Protein AF-A0A9L0IQU6-F1 (afdb_monomer_lite)

Secondary structure (DSSP, 8-state):
---TTHHHHHHHHHHHHHHT-TTS---HHHHHHHHHTT-HHHHHHHHHHHHHHHHHHHHHHHHTTS---EEE--TTGGGSS-GGG--SEEE-HHHHHHH-SSTTS--HHHHHHHH-S-EEEEEE-HHHHHHHHHT---SHHHHHHHH--TTS-EEEEE---HHHHSSHHHHHHHHHHHHTT-EE---EEEE-TTS-EEEEEPPPHHHHHHHHHHHHHHHHGGG--

Structure (mmCIF, N/CA/C/O backbone):
data_AF-A0A9L0IQU6-F1
#
_entry.id   AF-A0A9L0IQU6-F1
#
loop_
_atom_site.group_PDB
_atom_site.id
_atom_site.type_symbol
_atom_site.label_atom_id
_atom_site.label_alt_id
_atom_site.label_comp_id
_atom_site.label_asym_id
_atom_site.label_entity_id
_atom_site.label_seq_id
_atom_site.pdbx_PDB_ins_code
_atom_site.Cartn_x
_atom_site.Cartn_y
_atom_site.Cartn_z
_atom_site.occupancy
_atom_site.B_iso_or_equiv
_atom_site.auth_seq_id
_atom_site.auth_comp_id
_atom_site.auth_asym_id
_atom_site.auth_atom_id
_atom_site.pdbx_PDB_model_num
ATOM 1 N N . MET A 1 1 ? -28.757 20.674 9.410 1.00 44.94 1 MET A N 1
ATOM 2 C CA . MET A 1 1 ? -27.646 21.536 9.871 1.00 44.94 1 MET A CA 1
ATOM 3 C C . MET A 1 1 ? -27.984 22.142 11.232 1.00 44.94 1 MET A C 1
ATOM 5 O O . MET A 1 1 ? -28.482 23.255 11.267 1.00 44.94 1 MET A O 1
ATOM 9 N N . ALA A 1 2 ? -27.762 21.415 12.333 1.00 35.50 2 ALA A N 1
ATOM 10 C CA . ALA A 1 2 ? -27.797 21.974 13.697 1.00 35.50 2 ALA A CA 1
ATOM 11 C C . ALA A 1 2 ? -27.242 20.971 14.734 1.00 35.50 2 ALA A C 1
ATOM 13 O O . ALA A 1 2 ? -27.911 20.680 15.717 1.00 35.50 2 ALA A O 1
ATOM 14 N N . PHE A 1 3 ? -26.067 20.365 14.507 1.00 30.72 3 PHE A N 1
ATOM 15 C CA . PHE A 1 3 ? -25.509 19.426 15.505 1.00 30.72 3 PHE A CA 1
ATOM 16 C C . PHE A 1 3 ? -23.982 19.441 15.653 1.00 30.72 3 PHE A C 1
ATOM 18 O O . PHE A 1 3 ? -23.417 18.596 16.335 1.00 30.72 3 PHE A O 1
ATOM 25 N N . PHE A 1 4 ? -23.287 20.398 15.033 1.00 38.66 4 PHE A N 1
ATOM 26 C CA . PHE A 1 4 ? -21.822 20.439 15.108 1.00 38.66 4 PHE A CA 1
ATOM 27 C C . PHE A 1 4 ? -21.299 21.238 16.317 1.00 38.66 4 PHE A C 1
ATOM 29 O O . PHE A 1 4 ? -20.162 21.056 16.730 1.00 38.66 4 PHE A O 1
ATOM 36 N N . PHE A 1 5 ? -22.136 22.073 16.946 1.00 34.31 5 PHE A N 1
ATOM 37 C CA . PHE A 1 5 ? -21.736 22.866 18.119 1.00 34.31 5 PHE A CA 1
ATOM 38 C C . PHE A 1 5 ? -21.952 22.134 19.459 1.00 34.31 5 PHE A C 1
ATOM 40 O O . PHE A 1 5 ? -21.275 22.420 20.441 1.00 34.31 5 PHE A O 1
ATOM 47 N N . THR A 1 6 ? -22.837 21.133 19.507 1.00 37.25 6 THR A N 1
ATOM 48 C CA . THR A 1 6 ? -23.103 20.324 20.710 1.00 37.25 6 THR A CA 1
ATOM 49 C C . THR A 1 6 ? -22.005 19.291 20.995 1.00 37.25 6 THR A C 1
ATOM 51 O O . THR A 1 6 ? -21.783 18.952 22.149 1.00 37.25 6 THR A O 1
ATOM 54 N N . PHE A 1 7 ? -21.263 18.829 19.985 1.00 45.75 7 PHE A N 1
ATOM 55 C CA . PHE A 1 7 ? -20.360 17.672 20.089 1.00 45.75 7 PHE A CA 1
ATOM 56 C C . PHE A 1 7 ? -19.088 17.922 20.928 1.00 45.75 7 PHE A C 1
ATOM 58 O O . PHE A 1 7 ? -18.686 17.068 21.716 1.00 45.75 7 PHE A O 1
ATOM 65 N N . MET A 1 8 ? -18.486 19.113 20.830 1.00 45.56 8 MET A N 1
ATOM 66 C CA . MET A 1 8 ? -17.303 19.472 21.633 1.00 45.56 8 MET A CA 1
ATOM 67 C C . MET A 1 8 ? -17.669 19.853 23.071 1.00 45.56 8 MET A C 1
ATOM 69 O O . MET A 1 8 ? -16.971 19.469 24.009 1.00 45.56 8 MET A O 1
ATOM 73 N N . ALA A 1 9 ? -18.804 20.536 23.264 1.00 48.56 9 ALA A N 1
ATOM 74 C CA . ALA A 1 9 ? -19.329 20.824 24.595 1.00 48.56 9 ALA A CA 1
ATOM 75 C C . ALA A 1 9 ? -19.691 19.529 25.340 1.00 48.56 9 ALA A C 1
ATOM 77 O O . ALA A 1 9 ? -19.365 19.400 26.514 1.00 48.56 9 ALA A O 1
ATOM 78 N N . GLN A 1 10 ? -20.276 18.534 24.661 1.00 50.44 10 GLN A N 1
ATOM 79 C CA . GLN A 1 10 ? -20.659 17.264 25.284 1.00 50.44 10 GLN A CA 1
ATOM 80 C C . GLN A 1 10 ? -19.455 16.417 25.719 1.00 50.44 10 GLN A C 1
ATOM 82 O O . GLN A 1 10 ? -19.527 15.788 26.770 1.00 50.44 10 GLN A O 1
ATOM 87 N N . LEU A 1 11 ? -18.346 16.407 24.965 1.00 52.94 11 LEU A N 1
ATOM 88 C CA . LEU A 1 11 ? -17.115 15.700 25.353 1.00 52.94 11 LEU A CA 1
ATOM 89 C C . LEU A 1 11 ? -16.478 16.343 26.591 1.00 52.94 11 LEU A C 1
ATOM 91 O O . LEU A 1 11 ? -16.155 15.650 27.552 1.00 52.94 11 LEU A O 1
ATOM 95 N N . VAL A 1 12 ? -16.362 17.674 26.595 1.00 55.91 12 VAL A N 1
ATOM 96 C CA . VAL A 1 12 ? -15.825 18.436 27.730 1.00 55.91 12 VAL A CA 1
ATOM 97 C C . VAL A 1 12 ? -1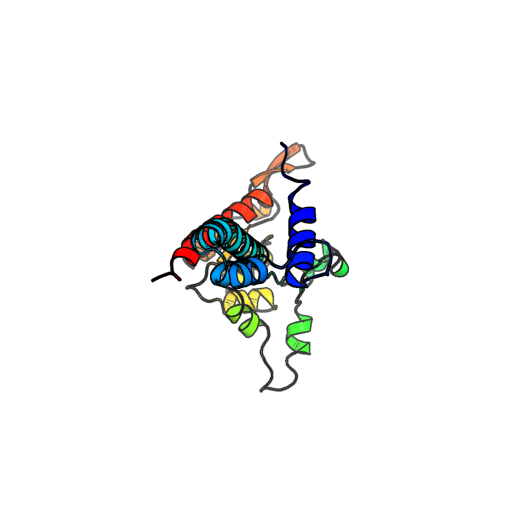6.723 18.275 28.959 1.00 55.91 12 VAL A C 1
ATOM 99 O O . VAL A 1 12 ? -16.220 18.004 30.044 1.00 55.91 12 VAL A O 1
ATOM 102 N N . ILE A 1 13 ? -18.049 18.338 28.794 1.00 53.78 13 ILE A N 1
ATOM 103 C CA . ILE A 1 13 ? -19.016 18.084 29.871 1.00 53.78 13 ILE A CA 1
ATOM 104 C C . ILE A 1 13 ? -18.930 16.631 30.357 1.00 53.78 13 ILE A C 1
ATOM 106 O O . ILE A 1 13 ? -18.975 16.414 31.561 1.00 53.78 13 ILE A O 1
ATOM 110 N N . SER A 1 14 ? -18.735 15.644 29.476 1.00 54.41 14 SER A N 1
ATOM 111 C CA . SER A 1 14 ? -18.580 14.230 29.864 1.00 54.41 14 SER A CA 1
ATOM 112 C C . SER A 1 14 ? -17.286 13.987 30.646 1.00 54.41 14 SER A C 1
ATOM 114 O O . SER A 1 14 ? -17.296 13.249 31.627 1.00 54.41 14 SER A O 1
ATOM 116 N N . ILE A 1 15 ? -16.187 14.652 30.274 1.00 58.28 15 ILE A N 1
ATOM 117 C CA . ILE A 1 15 ? -14.921 14.627 31.023 1.00 58.28 15 ILE A CA 1
ATOM 118 C C . ILE A 1 15 ? -15.097 15.313 32.388 1.00 58.28 15 ILE A C 1
ATOM 120 O O . ILE A 1 15 ? -14.706 14.756 33.410 1.00 58.28 15 ILE A O 1
ATOM 124 N N . ILE A 1 16 ? -15.746 16.482 32.434 1.00 54.72 16 ILE A N 1
ATOM 125 C CA . ILE A 1 16 ? -16.043 17.213 33.679 1.00 54.72 16 ILE A CA 1
ATOM 126 C C . ILE A 1 16 ? -16.961 16.394 34.607 1.00 54.72 16 ILE A C 1
ATOM 128 O O . ILE A 1 16 ? -16.728 16.339 35.816 1.00 54.72 16 ILE A O 1
ATOM 132 N N . GLN A 1 17 ? -17.972 15.716 34.058 1.00 51.50 17 GLN A N 1
ATOM 133 C CA . GLN A 1 17 ? -18.879 14.832 34.799 1.00 51.50 17 GLN A CA 1
ATOM 134 C C . GLN A 1 17 ? -18.190 13.546 35.276 1.00 51.50 17 GLN A C 1
ATOM 136 O O . GLN A 1 17 ? -18.523 13.059 36.356 1.00 51.50 17 GLN A O 1
ATOM 141 N N . ALA A 1 18 ? -17.221 13.016 34.521 1.00 52.00 18 ALA A N 1
ATOM 142 C CA . ALA A 1 18 ? -16.418 11.860 34.922 1.00 52.00 18 ALA A CA 1
ATOM 143 C C . ALA A 1 18 ? -15.442 12.190 36.065 1.00 52.00 18 ALA A C 1
ATOM 145 O O . ALA A 1 18 ? -15.239 11.363 36.950 1.00 52.00 18 ALA A O 1
ATOM 146 N N . VAL A 1 19 ? -14.877 13.403 36.077 1.00 53.06 19 VAL A N 1
ATOM 147 C CA . VAL A 1 19 ? -13.968 13.882 37.136 1.00 53.06 19 VAL A CA 1
ATOM 148 C C . VAL A 1 19 ? -14.729 14.303 38.406 1.00 53.06 19 VAL A C 1
ATOM 150 O O . VAL A 1 19 ? -14.150 14.313 39.488 1.00 53.06 19 VAL A O 1
ATOM 153 N N . GLY A 1 20 ? -16.035 14.582 38.309 1.00 46.94 20 GLY A N 1
ATOM 154 C CA . GLY A 1 20 ? -16.903 14.830 39.462 1.00 46.94 20 GLY A CA 1
ATOM 155 C C . GLY A 1 20 ? -16.571 16.130 40.198 1.00 46.94 20 GLY A C 1
ATOM 156 O O . GLY A 1 20 ? -16.155 16.108 41.353 1.00 46.94 20 GLY A O 1
ATOM 157 N N . ILE A 1 21 ? -16.769 17.279 39.546 1.00 47.62 21 ILE A N 1
ATOM 158 C CA . ILE A 1 21 ? -16.581 18.591 40.187 1.00 47.62 21 ILE A CA 1
ATOM 159 C C . ILE A 1 21 ? -17.832 18.952 41.023 1.00 47.62 21 ILE A C 1
ATOM 161 O O . ILE A 1 21 ? -18.940 18.975 40.475 1.00 47.62 21 ILE A O 1
ATOM 165 N N . PRO A 1 22 ? -17.707 19.274 42.328 1.00 40.34 22 PRO A N 1
ATOM 166 C CA . PRO A 1 22 ? -18.846 19.677 43.156 1.00 40.34 22 PRO A CA 1
ATOM 167 C C . PRO A 1 22 ? -19.521 20.950 42.615 1.00 40.34 22 PRO A C 1
ATOM 169 O O . PRO A 1 22 ? -18.860 21.964 42.410 1.00 40.34 22 PRO A O 1
ATOM 172 N N . GLY A 1 23 ? -20.843 20.907 42.399 1.00 47.16 23 GLY A N 1
ATOM 173 C CA . GLY A 1 23 ? -21.661 22.055 41.964 1.00 47.16 23 GLY A CA 1
ATOM 174 C C . GLY A 1 23 ? -22.202 21.998 40.528 1.00 47.16 23 GLY A C 1
ATOM 175 O O . GLY A 1 23 ? -23.108 22.761 40.209 1.00 47.16 23 GLY A O 1
ATOM 176 N N . TRP A 1 24 ? -21.729 21.071 39.686 1.00 46.25 24 TRP A N 1
ATOM 177 C CA . TRP A 1 24 ? -22.199 20.887 38.294 1.00 46.25 24 TRP A CA 1
ATOM 178 C C . TRP A 1 24 ? -22.995 19.591 38.061 1.00 46.25 24 TRP A C 1
ATOM 180 O O . TRP A 1 24 ? -23.230 19.174 36.928 1.00 46.25 24 TRP A O 1
ATOM 190 N N . GLY A 1 25 ? -23.461 18.973 39.147 1.00 46.00 25 GLY A N 1
ATOM 191 C CA . GLY A 1 25 ? -24.153 17.689 39.122 1.00 46.00 25 GLY A CA 1
ATOM 192 C C . GLY A 1 25 ? -23.206 16.527 39.413 1.00 46.00 25 GLY A C 1
ATOM 193 O O . GLY A 1 25 ? -22.043 16.509 39.024 1.00 46.00 25 GLY A O 1
ATOM 194 N N . VAL A 1 26 ? -23.720 15.564 40.167 1.00 51.53 26 VAL A N 1
ATOM 195 C CA . VAL A 1 26 ? -23.024 14.330 40.535 1.00 51.53 26 VAL A CA 1
ATOM 196 C C . VAL A 1 26 ? -22.940 13.425 39.295 1.00 51.53 26 VAL A C 1
ATOM 198 O O . VAL A 1 26 ? -23.897 13.382 38.522 1.00 51.53 26 VAL A O 1
ATOM 201 N N . CYS A 1 27 ? -21.825 12.705 39.095 1.00 59.41 27 CYS A N 1
ATOM 202 C CA . CYS A 1 27 ? -21.681 11.716 38.013 1.00 59.41 27 CYS A CA 1
ATOM 203 C C . CYS A 1 27 ? -22.941 10.834 37.939 1.00 59.41 27 CYS A C 1
ATOM 205 O O . CYS A 1 27 ? -23.393 10.339 38.973 1.00 59.41 27 CYS A O 1
ATOM 207 N N . GLY A 1 28 ? -23.520 10.648 36.744 1.00 61.06 28 GLY A N 1
ATOM 208 C CA . GLY A 1 28 ? -24.817 9.973 36.564 1.00 61.06 28 GLY A CA 1
ATOM 209 C C . GLY A 1 28 ? -24.892 8.598 37.237 1.00 61.06 28 GLY A C 1
ATOM 210 O O . GLY A 1 28 ? -25.926 8.227 37.791 1.00 61.06 28 GLY A O 1
ATOM 211 N N . TRP A 1 29 ? -23.761 7.893 37.312 1.00 62.66 29 TRP A N 1
ATOM 212 C CA . TRP A 1 29 ? -23.617 6.643 38.058 1.00 62.66 29 TRP A CA 1
ATOM 213 C C . TRP A 1 29 ? -23.708 6.825 39.579 1.00 62.66 29 TRP A C 1
ATOM 215 O O . TRP A 1 29 ? -24.437 6.091 40.238 1.00 62.66 29 TRP A O 1
ATOM 225 N N . ILE A 1 30 ? -23.038 7.832 40.143 1.00 62.72 30 ILE A N 1
ATOM 226 C CA . ILE A 1 30 ? -23.084 8.138 41.583 1.00 62.72 30 ILE A CA 1
ATOM 227 C C . ILE A 1 30 ? -24.488 8.626 41.984 1.00 62.72 30 ILE A C 1
ATOM 229 O O . ILE A 1 30 ? -25.005 8.223 43.026 1.00 62.72 30 ILE A O 1
ATOM 233 N N . ALA A 1 31 ? -25.143 9.434 41.144 1.00 61.00 31 ALA A N 1
ATOM 234 C CA . ALA A 1 31 ? -26.522 9.872 41.367 1.00 61.00 31 ALA A CA 1
ATOM 235 C C . ALA A 1 31 ? -27.497 8.684 41.353 1.00 61.00 31 ALA A C 1
ATOM 237 O O . ALA A 1 31 ? -28.316 8.541 42.258 1.00 61.00 31 ALA A O 1
ATOM 238 N N . THR A 1 32 ? -27.350 7.787 40.378 1.00 62.03 32 THR A N 1
ATOM 239 C CA . THR A 1 32 ? -28.155 6.567 40.266 1.00 62.03 32 THR A CA 1
ATOM 240 C C . THR A 1 32 ? -27.984 5.658 41.490 1.00 62.03 32 THR A C 1
ATOM 242 O O . THR A 1 32 ? -28.975 5.227 42.077 1.00 62.03 32 THR A O 1
ATOM 245 N N . ILE A 1 33 ? -26.743 5.410 41.925 1.00 66.00 33 ILE A N 1
ATOM 246 C CA . ILE A 1 33 ? -26.429 4.579 43.103 1.00 66.00 33 ILE A CA 1
ATOM 247 C C . ILE A 1 33 ? -27.006 5.193 44.385 1.00 66.00 33 ILE A C 1
ATOM 249 O O . ILE A 1 33 ? -27.574 4.480 45.209 1.00 66.00 33 ILE A O 1
ATOM 253 N N . SER A 1 34 ? -26.921 6.517 44.533 1.00 63.72 34 SER A N 1
ATOM 254 C CA . SER A 1 34 ? -27.498 7.235 45.676 1.00 63.72 34 SER A CA 1
ATOM 255 C C . SER A 1 34 ? -29.034 7.138 45.714 1.00 63.72 34 SER A C 1
ATOM 257 O O . SER A 1 34 ? -29.635 6.972 46.778 1.00 63.72 34 SER A O 1
ATOM 259 N N . PHE A 1 35 ? -29.689 7.153 44.547 1.00 63.56 35 PHE A N 1
ATOM 260 C CA . PHE A 1 35 ? -31.147 7.048 44.444 1.00 63.56 35 PHE A CA 1
ATOM 261 C C . PHE A 1 35 ? -31.695 5.638 44.672 1.00 63.56 35 PHE A C 1
ATOM 263 O O . PHE A 1 35 ? -32.834 5.508 45.119 1.00 63.56 35 PHE A O 1
ATOM 270 N N . PHE A 1 36 ? -30.909 4.578 44.461 1.00 67.69 36 PHE A N 1
ATOM 271 C CA . PHE A 1 36 ? -31.343 3.215 44.797 1.00 67.69 36 PHE A CA 1
ATOM 272 C C . PHE A 1 36 ? -31.692 3.051 46.285 1.00 67.69 36 PHE A C 1
ATOM 274 O O . PHE A 1 36 ? -32.585 2.274 46.615 1.00 67.69 36 PHE A O 1
ATOM 281 N N . GLY A 1 37 ? -31.043 3.816 47.171 1.00 65.88 37 GLY A N 1
ATOM 282 C CA . GLY A 1 37 ? -31.335 3.814 48.607 1.00 65.88 37 GLY A CA 1
ATOM 283 C C . GLY A 1 37 ? -32.605 4.573 49.011 1.00 65.88 37 GLY A C 1
ATOM 284 O O . GLY A 1 37 ? -33.049 4.433 50.146 1.00 65.88 37 GLY A O 1
ATOM 285 N N . THR A 1 38 ? -33.195 5.374 48.116 1.00 71.69 38 THR A N 1
ATOM 286 C CA . THR A 1 38 ? -34.327 6.270 48.430 1.00 71.69 38 THR A CA 1
ATOM 287 C C . THR A 1 38 ? -35.558 6.035 47.554 1.00 71.69 38 THR A C 1
ATOM 289 O O . THR A 1 38 ? -36.674 6.034 48.070 1.00 71.69 38 THR A O 1
ATOM 292 N N . ASN A 1 39 ? -35.397 5.815 46.246 1.00 74.19 39 ASN A N 1
ATOM 293 C CA . ASN A 1 39 ? -36.490 5.491 45.331 1.00 74.19 39 ASN A CA 1
ATOM 294 C C . ASN A 1 39 ? -35.992 4.683 44.121 1.00 74.19 39 ASN A C 1
ATOM 296 O O . ASN A 1 39 ? -35.356 5.211 43.205 1.00 74.19 39 ASN A O 1
ATOM 300 N N . ILE A 1 40 ? -36.366 3.403 44.093 1.00 75.56 40 ILE A N 1
ATOM 301 C CA . ILE A 1 40 ? -35.970 2.452 43.048 1.00 75.56 40 ILE A CA 1
ATOM 302 C C . ILE A 1 40 ? -36.503 2.871 41.670 1.00 75.56 40 ILE A C 1
ATOM 304 O O . ILE A 1 40 ? -35.786 2.762 40.679 1.00 75.56 40 ILE A O 1
ATOM 308 N N . GLY A 1 41 ? -37.733 3.389 41.588 1.00 69.69 41 GLY A N 1
ATOM 309 C CA . GLY A 1 41 ? -38.336 3.803 40.317 1.00 69.69 41 GLY A CA 1
ATOM 310 C C . GLY A 1 41 ? -37.563 4.948 39.663 1.00 69.69 41 GLY A C 1
ATOM 311 O O . GLY A 1 41 ? -37.238 4.885 38.478 1.00 69.69 41 GLY A O 1
ATOM 312 N N . SER A 1 42 ? -37.187 5.955 40.452 1.00 66.25 42 SER A N 1
ATOM 313 C CA . SER A 1 42 ? -36.368 7.074 39.976 1.00 66.25 42 SER A CA 1
ATOM 314 C C . SER A 1 42 ? -34.966 6.623 39.558 1.00 66.25 42 SER A C 1
ATOM 316 O O . SER A 1 42 ? -34.468 7.072 38.527 1.00 66.25 42 SER A O 1
ATOM 318 N N . ALA A 1 43 ? -34.353 5.693 40.301 1.00 61.25 43 ALA A N 1
ATOM 319 C CA . ALA A 1 43 ? -33.045 5.132 39.957 1.00 61.25 43 ALA A CA 1
ATOM 320 C C . ALA A 1 43 ? -33.069 4.381 38.611 1.00 61.25 43 ALA A C 1
ATOM 322 O O . ALA A 1 43 ? -32.173 4.556 37.787 1.00 61.25 43 ALA A O 1
ATOM 323 N N . VAL A 1 44 ? -34.125 3.606 38.342 1.00 70.44 44 VAL A N 1
ATOM 324 C CA . VAL A 1 44 ? -34.300 2.890 37.066 1.00 70.44 44 VAL A CA 1
ATOM 325 C C . VAL A 1 44 ? -34.485 3.857 35.895 1.00 70.44 44 VAL A C 1
ATOM 327 O O . VAL A 1 44 ? -33.884 3.666 34.840 1.00 70.44 44 VAL A O 1
ATOM 330 N N . VAL A 1 45 ? -35.258 4.931 36.074 1.00 66.81 45 VAL A N 1
ATOM 331 C CA . VAL A 1 45 ? -35.429 5.952 35.027 1.00 66.81 45 VAL A CA 1
ATOM 332 C C . VAL A 1 45 ? -34.115 6.698 34.754 1.00 66.81 45 VAL A C 1
ATOM 334 O O . VAL A 1 45 ? -33.827 7.007 33.601 1.00 66.81 45 VAL A O 1
ATOM 337 N N . MET A 1 46 ? -33.284 6.935 35.776 1.00 63.88 46 MET A N 1
ATOM 338 C CA . MET A 1 46 ? -31.969 7.584 35.636 1.00 63.88 46 MET A CA 1
ATOM 339 C C . MET A 1 46 ? -30.880 6.676 35.036 1.00 63.88 46 MET A C 1
ATOM 341 O O . MET A 1 46 ? -29.928 7.181 34.430 1.00 63.88 46 MET A O 1
ATOM 345 N N . LEU A 1 47 ? -31.030 5.348 35.122 1.00 61.88 47 LEU A N 1
ATOM 346 C CA . LEU A 1 47 ? -30.127 4.394 34.467 1.00 61.88 47 LEU A CA 1
ATOM 347 C C . LEU A 1 47 ? -30.169 4.509 32.941 1.00 61.88 47 LEU A C 1
ATOM 349 O O . LEU A 1 47 ? -29.125 4.427 32.299 1.00 61.88 47 LEU A O 1
ATOM 353 N N . ILE A 1 48 ? -31.348 4.735 32.358 1.00 62.62 48 ILE A N 1
ATOM 354 C CA . ILE A 1 48 ? -31.544 4.781 30.900 1.00 62.62 48 ILE A CA 1
ATOM 355 C C . ILE A 1 48 ? -30.653 5.846 30.228 1.00 62.62 48 ILE A C 1
ATOM 357 O O . ILE A 1 48 ? -29.850 5.481 29.364 1.00 62.62 48 ILE A O 1
ATOM 361 N N . PRO A 1 49 ? -30.713 7.140 30.609 1.00 58.97 49 PRO A N 1
ATOM 362 C CA . PRO A 1 49 ? -29.843 8.152 30.019 1.00 58.97 49 PRO A CA 1
ATOM 363 C C . PRO A 1 49 ? -28.367 7.915 30.362 1.00 58.97 49 PRO A C 1
ATOM 365 O O . PRO A 1 49 ? -27.515 8.122 29.502 1.00 58.97 49 PRO A O 1
ATOM 368 N N . THR A 1 50 ? -28.046 7.428 31.565 1.00 61.97 50 THR A N 1
ATOM 369 C CA . THR A 1 50 ? -26.655 7.176 31.990 1.00 61.97 50 THR A CA 1
ATOM 370 C C . THR A 1 50 ? -25.985 6.079 31.152 1.00 61.97 50 THR A C 1
ATOM 372 O O . THR A 1 50 ? -24.855 6.248 30.681 1.00 61.97 50 THR A O 1
ATOM 375 N N . ILE A 1 51 ? -26.691 4.973 30.904 1.00 66.19 51 ILE A N 1
ATOM 376 C CA . ILE A 1 51 ? -26.217 3.876 30.052 1.00 66.19 51 ILE A CA 1
ATOM 377 C C . ILE A 1 51 ? -26.082 4.361 28.607 1.00 66.19 51 ILE A C 1
ATOM 379 O O . ILE A 1 51 ? -25.045 4.142 27.986 1.00 66.19 51 ILE A O 1
ATOM 383 N N . MET A 1 52 ? -27.081 5.078 28.087 1.00 61.22 52 MET A N 1
ATOM 384 C CA . MET A 1 52 ? -27.060 5.593 26.716 1.00 61.22 52 MET A CA 1
ATOM 385 C C . MET A 1 52 ? -25.882 6.551 26.471 1.00 61.22 52 MET A C 1
ATOM 387 O O . MET A 1 52 ? -25.184 6.415 25.467 1.00 61.22 52 MET A O 1
ATOM 391 N N . PHE A 1 53 ? -25.601 7.468 27.403 1.00 58.41 53 PHE A N 1
ATOM 392 C CA . PHE A 1 53 ? -24.442 8.363 27.311 1.00 58.41 53 PHE A CA 1
ATOM 393 C C . PHE A 1 53 ? -23.112 7.605 27.354 1.00 58.41 53 PHE A C 1
ATOM 395 O O . PHE A 1 53 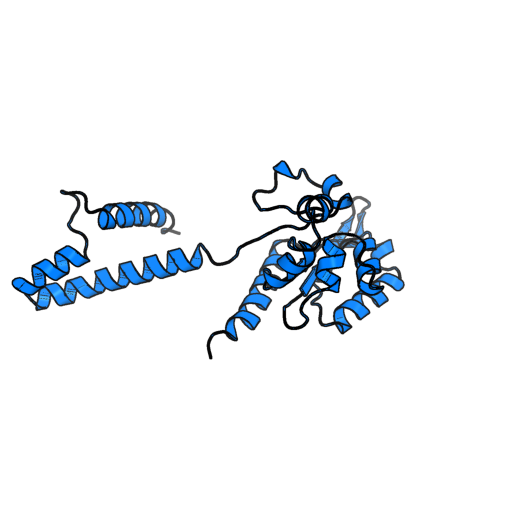? -22.219 7.893 26.557 1.00 58.41 53 PHE A O 1
ATOM 402 N N . THR A 1 54 ? -22.996 6.608 28.236 1.00 59.31 54 THR A N 1
ATOM 403 C CA . THR A 1 54 ? -21.788 5.774 28.344 1.00 59.31 54 THR A CA 1
ATOM 404 C C . THR A 1 54 ? -21.540 5.006 27.041 1.00 59.31 54 THR A C 1
ATOM 406 O O . THR A 1 54 ? -20.425 5.002 26.530 1.00 59.31 54 THR A O 1
ATOM 409 N N . VAL A 1 55 ? -22.585 4.426 26.443 1.00 63.81 55 VAL A N 1
ATOM 410 C CA . VAL A 1 55 ? -22.499 3.696 25.169 1.00 63.81 55 VAL A CA 1
ATOM 411 C C . VAL A 1 55 ? -22.068 4.615 24.021 1.00 63.81 55 VAL A C 1
ATOM 413 O O . VAL A 1 55 ? -21.156 4.270 23.273 1.00 63.81 55 VAL A O 1
ATOM 416 N N . VAL A 1 56 ? -22.655 5.809 23.897 1.00 58.97 56 VAL A N 1
ATOM 417 C CA . VAL A 1 56 ? -22.301 6.764 22.829 1.00 58.97 56 VAL A CA 1
ATOM 418 C C . VAL A 1 56 ? -20.863 7.277 22.973 1.00 58.97 56 VAL A C 1
ATOM 420 O O . VAL A 1 56 ? -20.164 7.416 21.967 1.00 58.97 56 VAL A O 1
ATOM 423 N N . ALA A 1 57 ? -20.387 7.516 24.198 1.00 55.34 57 ALA A N 1
ATOM 424 C CA . ALA A 1 57 ? -18.999 7.905 24.453 1.00 55.34 57 ALA A CA 1
ATOM 425 C C . ALA A 1 57 ? -18.013 6.778 24.100 1.00 55.34 57 ALA A C 1
ATOM 427 O O . ALA A 1 57 ? -16.999 7.032 23.451 1.00 55.34 57 ALA A O 1
ATOM 428 N N . VAL A 1 58 ? -18.345 5.530 24.450 1.00 51.25 58 VAL A N 1
ATOM 429 C CA . VAL A 1 58 ? -17.551 4.340 24.108 1.00 51.25 58 VAL A CA 1
ATOM 430 C C . VAL A 1 58 ? -17.478 4.147 22.589 1.00 51.25 58 VAL A C 1
ATOM 432 O O . VAL A 1 58 ? -16.383 4.007 22.054 1.00 51.25 58 VAL A O 1
ATOM 435 N N . PHE A 1 59 ? -18.594 4.245 21.861 1.00 55.75 59 PHE A N 1
ATOM 436 C CA . PHE A 1 59 ? -18.584 4.173 20.393 1.00 55.75 59 PHE A CA 1
ATOM 437 C C . PHE A 1 59 ? -17.844 5.342 19.737 1.00 55.75 59 PHE A C 1
ATOM 439 O O . PHE A 1 59 ? -17.171 5.142 18.731 1.00 55.75 59 PHE A O 1
ATOM 446 N N . SER A 1 60 ? -17.920 6.547 20.306 1.00 44.22 60 SER A N 1
ATOM 447 C CA . SER A 1 60 ? -17.189 7.710 19.788 1.00 44.22 60 SER A CA 1
ATOM 448 C C . SER A 1 60 ? -15.673 7.577 20.008 1.00 44.22 60 SER A C 1
ATOM 450 O O . SER A 1 60 ? -14.906 7.925 19.117 1.00 44.22 60 SER A O 1
ATOM 452 N N . PHE A 1 61 ? -15.226 7.014 21.138 1.00 49.91 61 PHE A N 1
ATOM 453 C CA . PHE A 1 61 ? -13.813 6.700 21.402 1.00 49.91 61 PHE A CA 1
ATOM 454 C C . PHE A 1 61 ? -13.283 5.580 20.495 1.00 49.91 61 PHE A C 1
ATOM 456 O O . PHE A 1 61 ? -12.181 5.679 19.955 1.00 49.91 61 PHE A O 1
ATOM 463 N N . ILE A 1 62 ? -14.097 4.547 20.267 1.00 49.41 62 ILE A N 1
ATOM 464 C CA . ILE A 1 62 ? -13.775 3.462 19.336 1.00 49.41 62 ILE A CA 1
ATOM 465 C C . ILE A 1 62 ? -13.686 4.013 17.904 1.00 49.41 62 ILE A C 1
ATOM 467 O O . ILE A 1 62 ? -12.708 3.762 17.218 1.00 49.41 62 ILE A O 1
ATOM 471 N N . ALA A 1 63 ? -14.628 4.853 17.464 1.00 48.16 63 ALA A N 1
ATOM 472 C CA . ALA A 1 63 ? -14.641 5.418 16.111 1.00 48.16 63 ALA A CA 1
ATOM 473 C C . ALA A 1 63 ? -13.492 6.404 15.825 1.00 48.16 63 ALA A C 1
ATOM 475 O O . ALA A 1 63 ? -13.033 6.493 14.688 1.00 48.16 63 ALA A O 1
ATOM 476 N N . LEU A 1 64 ? -13.012 7.135 16.835 1.00 43.47 64 LEU A N 1
ATOM 477 C CA . LEU A 1 64 ? -11.903 8.086 16.689 1.00 43.47 64 LEU A CA 1
ATOM 478 C C . LEU A 1 64 ? -10.516 7.414 16.629 1.00 43.47 64 LEU A C 1
ATOM 480 O O . LEU A 1 64 ? -9.543 8.095 16.321 1.00 43.47 64 LEU A O 1
ATOM 484 N N . SER A 1 65 ? -10.413 6.105 16.893 1.00 51.22 65 SER A N 1
ATOM 485 C CA . SER A 1 65 ? -9.145 5.364 17.033 1.00 51.22 65 SER A CA 1
ATOM 486 C C . SER A 1 65 ? -8.909 4.266 15.978 1.00 51.22 65 SER A C 1
ATOM 488 O O . SER A 1 65 ? -7.958 3.501 16.101 1.00 51.22 65 SER A O 1
ATOM 490 N N . MET A 1 66 ? -9.737 4.160 14.931 1.00 64.50 66 MET A N 1
ATOM 491 C CA . MET A 1 66 ? -9.808 2.914 14.143 1.00 64.50 66 MET A CA 1
ATOM 492 C C . MET A 1 66 ? -8.760 2.698 13.041 1.00 64.50 66 MET A C 1
ATOM 494 O O . MET A 1 66 ? -8.700 1.586 12.528 1.00 64.50 66 MET A O 1
ATOM 498 N N . LEU A 1 67 ? -7.957 3.689 12.637 1.00 73.44 67 LEU A N 1
ATOM 499 C CA . LEU A 1 67 ? -6.949 3.485 11.584 1.00 73.44 67 LEU A CA 1
ATOM 500 C C . LEU A 1 67 ? -5.632 4.171 11.938 1.00 73.44 67 LEU A C 1
ATOM 502 O O . LEU A 1 67 ? -5.520 5.396 11.895 1.00 73.44 67 LEU A O 1
ATOM 506 N N . GLU A 1 68 ? -4.634 3.358 12.263 1.00 85.56 68 GLU A N 1
ATOM 507 C CA . GLU A 1 68 ? -3.248 3.789 12.397 1.00 85.56 68 GLU A CA 1
ATOM 508 C C . GLU A 1 68 ? -2.592 3.783 11.007 1.00 85.56 68 GLU A C 1
ATOM 510 O O . GLU A 1 68 ? -2.722 2.820 10.250 1.00 85.56 68 GLU A O 1
ATOM 515 N N . VAL A 1 69 ? -1.922 4.877 10.639 1.00 86.25 69 VAL A N 1
ATOM 516 C CA . VAL A 1 69 ? -1.316 5.043 9.312 1.00 86.25 69 VAL A CA 1
ATOM 517 C C . VAL A 1 69 ? 0.173 5.304 9.465 1.00 86.25 69 VAL A C 1
ATOM 519 O O . VAL A 1 69 ? 0.582 6.240 10.149 1.00 86.25 69 VAL A O 1
ATOM 522 N N . ALA A 1 70 ? 0.969 4.508 8.760 1.00 91.25 70 ALA A N 1
ATOM 523 C CA . ALA A 1 70 ? 2.391 4.728 8.563 1.00 91.25 70 ALA A CA 1
ATOM 524 C C . ALA A 1 70 ? 2.684 4.846 7.065 1.00 91.25 70 ALA A C 1
ATOM 526 O O . ALA A 1 70 ? 2.058 4.175 6.241 1.00 91.25 70 ALA A O 1
ATOM 527 N N . VAL A 1 71 ? 3.640 5.699 6.711 1.00 92.06 71 VAL A N 1
ATOM 528 C CA . VAL A 1 71 ? 4.028 5.964 5.324 1.00 92.06 71 VAL A CA 1
ATOM 529 C C . VAL A 1 71 ? 5.411 5.388 5.073 1.00 92.06 71 VAL A C 1
ATOM 531 O O . VAL A 1 71 ? 6.354 5.703 5.788 1.00 92.06 71 VAL A O 1
ATOM 534 N N . VAL A 1 72 ? 5.545 4.585 4.020 1.00 93.75 72 VAL A N 1
ATOM 535 C CA . VAL A 1 72 ? 6.847 4.194 3.467 1.00 93.75 72 VAL A CA 1
ATOM 536 C C . VAL A 1 72 ? 7.104 5.044 2.232 1.00 93.75 72 VAL A C 1
ATOM 538 O O . VAL A 1 72 ? 6.295 5.044 1.304 1.00 93.75 72 VAL A O 1
ATOM 541 N N . THR A 1 73 ? 8.221 5.765 2.211 1.00 91.75 73 THR A N 1
ATOM 542 C CA . THR A 1 73 ? 8.600 6.630 1.093 1.00 91.75 73 THR A CA 1
ATOM 543 C C . THR A 1 73 ? 9.856 6.136 0.396 1.00 91.75 73 THR A C 1
ATOM 545 O O . THR A 1 73 ? 10.789 5.652 1.032 1.00 91.75 73 THR A O 1
ATOM 548 N N . THR A 1 74 ? 9.893 6.285 -0.927 1.00 91.19 74 THR A N 1
ATOM 549 C CA . THR A 1 74 ? 11.103 6.034 -1.714 1.00 91.19 74 THR A CA 1
ATOM 550 C C . THR A 1 74 ? 11.936 7.309 -1.805 1.00 91.19 74 THR A C 1
ATOM 552 O O . THR A 1 74 ? 11.398 8.418 -1.788 1.00 91.19 74 THR A O 1
ATOM 555 N N . GLU A 1 75 ? 13.248 7.183 -2.006 1.00 91.12 75 GLU A N 1
ATOM 556 C CA . GLU A 1 75 ? 14.117 8.359 -2.187 1.00 91.12 75 GLU A CA 1
ATOM 557 C C . GLU A 1 75 ? 13.665 9.275 -3.335 1.00 91.12 75 GLU A C 1
ATOM 559 O O . GLU A 1 75 ? 13.835 10.490 -3.277 1.00 91.12 75 GLU A O 1
ATOM 564 N N . ARG A 1 76 ? 13.032 8.716 -4.375 1.00 89.88 76 ARG A N 1
ATOM 565 C CA . ARG A 1 76 ? 12.503 9.506 -5.496 1.00 89.88 76 ARG A CA 1
ATOM 566 C C . ARG A 1 76 ? 11.206 10.234 -5.153 1.00 89.88 76 ARG A C 1
ATOM 568 O O . ARG A 1 76 ? 11.001 11.338 -5.651 1.00 89.88 76 ARG A O 1
ATOM 575 N N . ALA A 1 77 ? 10.366 9.669 -4.286 1.00 84.44 77 ALA A N 1
ATOM 576 C CA . ALA A 1 77 ? 9.132 10.311 -3.845 1.00 84.44 77 ALA A CA 1
ATOM 577 C C . ALA A 1 77 ? 9.404 11.593 -3.037 1.00 84.44 77 ALA A C 1
ATOM 579 O O . ALA A 1 77 ? 8.665 12.565 -3.184 1.00 84.44 77 ALA A O 1
ATOM 580 N N . LYS A 1 78 ? 10.510 11.647 -2.277 1.00 85.50 78 LYS A N 1
ATOM 581 C CA . LYS A 1 78 ? 10.942 12.831 -1.505 1.00 85.50 78 LYS A CA 1
ATOM 582 C C . LYS A 1 78 ? 11.178 14.095 -2.354 1.00 85.50 78 LYS A C 1
ATOM 584 O O . LYS A 1 78 ? 11.279 15.182 -1.804 1.00 85.50 78 LYS A O 1
ATOM 589 N N . HIS A 1 79 ? 11.260 13.991 -3.684 1.00 87.12 79 HIS A N 1
ATOM 590 C CA . HIS A 1 79 ? 11.339 15.163 -4.568 1.00 87.12 79 HIS A CA 1
ATOM 591 C C . HIS A 1 79 ? 9.986 15.854 -4.809 1.00 87.12 79 HIS A C 1
ATOM 593 O O . HIS A 1 79 ? 9.964 16.977 -5.306 1.00 87.12 79 HIS A O 1
ATOM 599 N N . PHE A 1 80 ? 8.869 15.193 -4.494 1.00 78.69 80 PHE A N 1
ATOM 600 C CA . PHE A 1 80 ? 7.518 15.684 -4.790 1.00 78.69 80 PHE A CA 1
ATOM 601 C C . PHE A 1 80 ? 6.804 16.285 -3.575 1.00 78.69 80 PHE A C 1
ATOM 603 O O . PHE A 1 80 ? 5.728 16.860 -3.727 1.00 78.69 80 PHE A O 1
ATOM 610 N N . TYR A 1 81 ? 7.379 16.150 -2.380 1.00 83.44 81 TYR A N 1
ATOM 611 C CA . TYR A 1 81 ? 6.834 16.685 -1.137 1.00 83.44 81 TYR A CA 1
ATOM 612 C C . TYR A 1 81 ? 7.942 16.849 -0.090 1.00 83.44 81 TYR A C 1
ATOM 614 O O . TYR A 1 81 ? 9.009 16.249 -0.202 1.00 83.44 81 TYR A O 1
ATOM 622 N N . THR A 1 82 ? 7.669 17.624 0.954 1.00 81.88 82 THR A N 1
ATOM 623 C CA . THR A 1 82 ? 8.587 17.817 2.080 1.00 81.88 82 THR A CA 1
ATOM 624 C C . THR A 1 82 ? 8.266 16.805 3.189 1.00 81.88 82 THR A C 1
ATOM 626 O O . THR A 1 82 ? 7.143 16.818 3.697 1.00 81.88 82 THR A O 1
ATOM 629 N N . PRO A 1 83 ? 9.204 15.935 3.615 1.00 79.12 83 PRO A N 1
ATOM 630 C CA . PRO A 1 83 ? 8.937 14.923 4.643 1.00 79.12 83 PRO A CA 1
ATOM 631 C C . PRO A 1 83 ? 8.424 15.477 5.977 1.00 79.12 83 PRO A C 1
ATOM 633 O O . PRO A 1 83 ? 7.627 14.821 6.636 1.00 79.12 83 PRO A O 1
ATOM 636 N N . GLN A 1 84 ? 8.845 16.685 6.358 1.00 81.38 84 GLN A N 1
ATOM 637 C CA . GLN A 1 84 ? 8.444 17.342 7.607 1.00 81.38 84 GLN A CA 1
ATOM 638 C C . GLN A 1 84 ? 6.966 17.761 7.627 1.00 81.38 84 GLN A C 1
ATOM 640 O O . GLN A 1 84 ? 6.406 17.945 8.704 1.00 81.38 84 GLN A O 1
ATOM 645 N N . ASP A 1 85 ? 6.333 17.879 6.457 1.00 76.19 85 ASP A N 1
ATOM 646 C CA . ASP A 1 85 ? 4.933 18.296 6.333 1.00 76.19 85 ASP A CA 1
ATOM 647 C C . ASP A 1 85 ? 3.956 17.115 6.490 1.00 76.19 85 ASP A C 1
ATOM 649 O O . ASP A 1 85 ? 2.740 17.306 6.484 1.00 76.19 85 ASP A O 1
ATOM 653 N N . VAL A 1 86 ? 4.468 15.886 6.624 1.00 75.25 86 VAL A N 1
ATOM 654 C CA . VAL A 1 86 ? 3.668 14.666 6.771 1.00 75.25 86 VAL A CA 1
ATOM 655 C C . VAL A 1 86 ? 3.444 14.381 8.264 1.00 75.25 86 VAL A C 1
ATOM 657 O O . VAL A 1 86 ? 4.386 13.999 8.954 1.00 75.25 86 VAL A O 1
ATOM 660 N N . PRO A 1 87 ? 2.212 14.522 8.796 1.00 79.31 87 PRO A N 1
ATOM 661 C CA . PRO A 1 87 ? 1.936 14.439 10.235 1.00 79.31 87 PRO A CA 1
ATOM 662 C C . PRO A 1 87 ? 1.819 12.995 10.761 1.00 79.31 87 PRO A C 1
ATOM 664 O O . PRO A 1 87 ? 1.178 12.759 11.783 1.00 79.31 87 PRO A O 1
ATOM 667 N N . VAL A 1 88 ? 2.387 12.019 10.050 1.00 83.81 88 VAL A N 1
ATOM 668 C CA . VAL A 1 88 ? 2.332 10.588 10.387 1.00 83.81 88 VAL A CA 1
ATOM 669 C C . VAL A 1 88 ? 3.728 9.981 10.349 1.00 83.81 88 VAL A C 1
ATOM 671 O O . VAL A 1 88 ? 4.636 10.538 9.733 1.00 83.81 88 VAL A O 1
ATOM 674 N N . THR A 1 89 ? 3.899 8.828 10.997 1.00 87.56 89 THR A N 1
ATOM 675 C CA . THR A 1 89 ? 5.178 8.114 11.013 1.00 87.56 89 THR A CA 1
ATOM 676 C C . THR A 1 89 ? 5.625 7.803 9.588 1.00 87.56 89 THR A C 1
ATOM 678 O O . THR A 1 89 ? 4.893 7.178 8.816 1.00 87.56 89 THR A O 1
ATOM 681 N N . LEU A 1 90 ? 6.830 8.251 9.246 1.00 89.44 90 LEU A N 1
ATOM 682 C CA . LEU A 1 90 ? 7.411 8.128 7.919 1.00 89.44 90 LEU A CA 1
ATOM 683 C C . LEU A 1 90 ? 8.672 7.273 8.007 1.00 89.44 90 LEU A C 1
ATOM 685 O O . LEU A 1 90 ? 9.577 7.579 8.776 1.00 89.44 90 LEU A O 1
ATOM 689 N N . TYR A 1 91 ? 8.711 6.225 7.195 1.00 93.38 91 TYR A N 1
ATOM 690 C CA . TYR A 1 91 ? 9.842 5.324 7.037 1.00 93.38 91 TYR A CA 1
ATOM 691 C C . TYR A 1 91 ? 10.431 5.467 5.637 1.00 93.38 91 TYR A C 1
ATOM 693 O O . TYR A 1 91 ? 9.716 5.635 4.645 1.00 93.38 91 TYR A O 1
ATOM 701 N N . SER A 1 92 ? 11.744 5.367 5.554 1.00 93.25 92 SER A N 1
ATOM 702 C CA . SER A 1 92 ? 12.546 5.452 4.344 1.00 93.25 92 SER A CA 1
ATOM 703 C C . SER A 1 92 ? 13.578 4.330 4.301 1.00 93.25 92 SER A C 1
ATOM 705 O O . SER A 1 92 ? 13.763 3.594 5.269 1.00 93.25 92 SER A O 1
ATOM 707 N N . ASP A 1 93 ? 14.285 4.211 3.181 1.00 92.25 93 ASP A N 1
ATOM 708 C CA . ASP A 1 93 ? 15.309 3.177 2.998 1.00 92.25 93 ASP A CA 1
ATOM 709 C C . ASP A 1 93 ? 16.446 3.286 4.037 1.00 92.25 93 ASP A C 1
ATOM 711 O O . ASP A 1 93 ? 17.066 2.285 4.388 1.00 92.25 93 ASP A O 1
ATOM 715 N N . ALA A 1 94 ? 16.708 4.487 4.567 1.00 90.62 94 ALA A N 1
ATOM 716 C CA . ALA A 1 94 ? 17.701 4.696 5.622 1.00 90.62 94 ALA A CA 1
ATOM 717 C C . ALA A 1 94 ? 17.293 4.032 6.950 1.00 90.62 94 ALA A C 1
ATOM 719 O O . ALA A 1 94 ? 18.132 3.424 7.617 1.00 90.62 94 ALA A O 1
ATOM 720 N N . ASP A 1 95 ? 16.004 4.080 7.296 1.00 90.44 95 ASP A N 1
ATOM 721 C CA . ASP A 1 95 ? 15.472 3.544 8.553 1.00 90.44 95 ASP A CA 1
ATOM 722 C C . ASP A 1 95 ? 15.663 2.026 8.656 1.00 90.44 95 ASP A C 1
ATOM 724 O O . ASP A 1 95 ? 15.902 1.492 9.738 1.00 90.44 95 ASP A O 1
ATOM 728 N N . GLU A 1 96 ? 15.629 1.326 7.518 1.00 85.81 96 GLU A N 1
ATOM 729 C CA . GLU A 1 96 ? 15.865 -0.116 7.452 1.00 85.81 96 GLU A CA 1
ATOM 730 C C . GLU A 1 96 ? 17.246 -0.500 8.003 1.00 85.81 96 GLU A C 1
ATOM 732 O O . GLU A 1 96 ? 17.371 -1.452 8.777 1.00 85.81 96 GLU A O 1
ATOM 737 N N . TRP A 1 97 ? 18.275 0.274 7.657 1.00 82.06 97 TRP A N 1
ATOM 738 C CA . TRP A 1 97 ? 19.656 0.015 8.067 1.00 82.06 97 TRP A CA 1
ATOM 739 C C . TRP A 1 97 ? 20.018 0.668 9.401 1.00 82.06 97 TRP A C 1
ATOM 741 O O . TRP A 1 97 ? 20.859 0.146 10.131 1.00 82.06 97 TRP A O 1
ATOM 751 N N . GLU A 1 98 ? 19.381 1.783 9.760 1.00 85.19 98 GLU A N 1
ATOM 752 C CA . GLU A 1 98 ? 19.589 2.416 11.065 1.00 85.19 98 GLU A CA 1
ATOM 753 C C . GLU A 1 98 ? 19.028 1.574 12.217 1.00 85.19 98 GLU A C 1
ATOM 755 O O . GLU A 1 98 ? 19.622 1.542 13.302 1.00 85.19 98 GLU A O 1
ATOM 760 N N . MET A 1 99 ? 17.921 0.863 11.985 1.00 77.62 99 MET A N 1
ATOM 761 C CA . MET A 1 99 ? 17.299 -0.019 12.977 1.00 77.62 99 MET A CA 1
ATOM 762 C C . MET A 1 99 ? 18.005 -1.377 13.095 1.00 77.62 99 MET A C 1
ATOM 764 O O . MET A 1 99 ? 18.012 -1.970 14.175 1.00 77.62 99 MET A O 1
ATOM 768 N N . TRP A 1 100 ? 18.646 -1.854 12.024 1.00 77.88 100 TRP A N 1
ATOM 769 C CA . TRP A 1 100 ? 19.273 -3.175 11.971 1.00 77.88 100 TRP A CA 1
ATOM 770 C C . TRP A 1 100 ? 20.796 -3.118 12.181 1.00 77.88 100 TRP A C 1
ATOM 772 O O . TRP A 1 100 ? 21.583 -3.136 11.235 1.00 77.88 100 TRP A O 1
ATOM 782 N N . LYS A 1 101 ? 21.242 -3.064 13.447 1.00 78.69 101 LYS A N 1
ATOM 783 C CA . LYS A 1 101 ? 22.678 -2.953 13.800 1.00 78.69 101 LYS A CA 1
ATOM 784 C C . LYS A 1 101 ? 23.336 -4.297 14.109 1.00 78.69 101 LYS A C 1
ATOM 786 O O . LYS A 1 101 ? 24.554 -4.442 14.000 1.00 78.69 101 LYS A O 1
ATOM 791 N N . ARG A 1 102 ? 22.552 -5.290 14.522 1.00 83.12 102 ARG A N 1
ATOM 792 C CA . ARG A 1 102 ? 22.983 -6.657 14.844 1.00 83.12 102 ARG A CA 1
ATOM 793 C C . ARG A 1 102 ? 22.004 -7.651 14.237 1.00 83.12 102 ARG A C 1
ATOM 795 O O . ARG A 1 102 ? 20.827 -7.364 14.081 1.00 83.12 102 ARG A O 1
ATOM 802 N N . ARG A 1 103 ? 22.463 -8.882 13.988 1.00 77.06 103 ARG A N 1
ATOM 803 C CA . ARG A 1 103 ? 21.632 -9.951 13.394 1.00 77.06 103 ARG A CA 1
ATOM 804 C C . ARG A 1 103 ? 20.354 -10.281 14.176 1.00 77.06 103 ARG A C 1
ATOM 806 O O . ARG A 1 103 ? 19.440 -10.849 13.597 1.00 77.06 103 ARG A O 1
ATOM 813 N N . SER A 1 104 ? 20.319 -9.986 15.474 1.00 80.06 104 SER A N 1
ATOM 814 C CA . SER A 1 104 ? 19.158 -10.199 16.344 1.00 80.06 104 SER A CA 1
ATOM 815 C C . SER A 1 104 ? 18.153 -9.049 16.328 1.00 80.06 104 SER A C 1
ATOM 817 O O . SER A 1 104 ? 17.088 -9.187 16.923 1.00 80.06 104 SER A O 1
ATOM 819 N N . ASP A 1 105 ? 18.514 -7.904 15.747 1.00 83.88 105 ASP A N 1
ATOM 820 C CA . ASP A 1 105 ? 17.661 -6.723 15.749 1.00 83.88 105 ASP A CA 1
ATOM 821 C C . ASP A 1 105 ? 16.497 -6.910 14.748 1.00 83.88 105 ASP A C 1
ATOM 823 O O . ASP A 1 105 ? 16.636 -7.655 13.768 1.00 83.88 105 ASP A O 1
ATOM 827 N N . PRO A 1 106 ? 15.338 -6.278 15.002 1.00 82.38 106 PRO A N 1
ATOM 828 C CA . PRO A 1 106 ? 14.177 -6.342 14.119 1.00 82.38 106 PRO A CA 1
ATOM 829 C C . PRO A 1 106 ? 14.500 -5.872 12.696 1.00 82.38 106 PRO A C 1
ATOM 831 O O . PRO A 1 106 ? 15.295 -4.956 12.489 1.00 82.38 106 PRO A O 1
ATOM 834 N N . VAL A 1 107 ? 13.860 -6.506 11.712 1.00 91.06 107 VAL A N 1
ATOM 835 C CA . VAL A 1 107 ? 14.008 -6.169 10.292 1.00 91.06 107 VAL A CA 1
ATOM 836 C C . VAL A 1 107 ? 12.774 -5.385 9.864 1.00 91.06 107 VAL A C 1
ATOM 838 O O . VAL A 1 107 ? 11.685 -5.951 9.745 1.00 91.06 107 VAL A O 1
ATOM 841 N N . LEU A 1 108 ? 12.952 -4.086 9.620 1.00 92.88 108 LEU A N 1
ATOM 842 C CA . LEU A 1 108 ? 11.855 -3.130 9.462 1.00 92.88 108 LEU A CA 1
ATOM 843 C C . LEU A 1 108 ? 10.811 -3.558 8.418 1.00 92.88 108 LEU A C 1
ATOM 845 O O . LEU A 1 108 ? 9.616 -3.533 8.705 1.00 92.88 108 LEU A O 1
ATOM 849 N N . HIS A 1 109 ? 11.227 -4.010 7.228 1.00 93.62 109 HIS A N 1
ATOM 850 C CA . HIS A 1 109 ? 10.274 -4.403 6.183 1.00 93.62 109 HIS A CA 1
ATOM 851 C C . HIS A 1 109 ? 9.399 -5.608 6.576 1.00 93.62 109 HIS A C 1
ATOM 853 O O . HIS A 1 109 ? 8.249 -5.714 6.146 1.00 93.62 109 HIS A O 1
ATOM 859 N N . ILE A 1 110 ? 9.923 -6.514 7.409 1.00 94.69 110 ILE A N 1
ATOM 860 C CA . ILE A 1 110 ? 9.172 -7.659 7.936 1.00 94.69 110 ILE A CA 1
ATOM 861 C C . ILE A 1 110 ? 8.182 -7.200 9.004 1.00 94.69 110 ILE A C 1
ATOM 863 O O . ILE A 1 110 ? 7.052 -7.692 9.040 1.00 94.69 110 ILE A O 1
ATOM 867 N N . ASP A 1 111 ? 8.581 -6.260 9.855 1.00 94.44 111 ASP A N 1
ATOM 868 C CA . ASP A 1 111 ? 7.726 -5.763 10.929 1.00 94.44 111 ASP A CA 1
ATOM 869 C C . ASP A 1 111 ? 6.581 -4.905 10.393 1.00 94.44 111 ASP A C 1
ATOM 871 O O . ASP A 1 111 ? 5.435 -5.128 10.782 1.00 94.44 111 ASP A O 1
ATOM 875 N N . LEU A 1 112 ? 6.839 -4.043 9.405 1.00 94.62 112 LEU A N 1
ATOM 876 C CA . LEU A 1 112 ? 5.791 -3.294 8.702 1.00 94.62 112 LEU A CA 1
ATOM 877 C C . LEU A 1 112 ? 4.758 -4.226 8.057 1.00 94.62 112 LEU A C 1
ATOM 879 O O . LEU A 1 112 ? 3.554 -4.001 8.167 1.00 94.62 112 LEU A O 1
ATOM 883 N N . ARG A 1 113 ? 5.215 -5.319 7.434 1.00 93.69 113 ARG A N 1
ATOM 884 C CA . ARG A 1 113 ? 4.346 -6.342 6.831 1.00 93.69 113 ARG A CA 1
ATOM 885 C C . ARG A 1 113 ? 3.488 -7.082 7.862 1.00 93.69 113 ARG A C 1
ATOM 887 O O . ARG A 1 113 ? 2.372 -7.504 7.553 1.00 93.69 113 ARG A O 1
ATOM 894 N N . LYS A 1 114 ? 3.998 -7.290 9.077 1.00 93.38 114 LYS A N 1
ATOM 895 C CA . LYS A 1 114 ? 3.225 -7.896 10.174 1.00 93.38 114 LYS A CA 1
ATOM 896 C C . LYS A 1 114 ? 2.210 -6.911 10.748 1.00 93.38 114 LYS A C 1
ATOM 898 O O . LYS A 1 114 ? 1.066 -7.315 10.939 1.00 93.38 114 LYS A O 1
ATOM 903 N N . TRP A 1 115 ? 2.631 -5.668 10.978 1.00 94.25 115 TRP A N 1
ATOM 904 C CA . TRP A 1 115 ? 1.832 -4.598 11.576 1.00 94.25 115 TRP A CA 1
ATOM 905 C C . TRP A 1 115 ? 0.641 -4.191 10.702 1.00 94.25 115 TRP A C 1
ATOM 907 O O . TRP A 1 115 ? -0.472 -4.110 11.201 1.00 94.25 115 TRP A O 1
ATOM 917 N N . ALA A 1 116 ? 0.845 -3.989 9.399 1.00 93.69 116 ALA A N 1
ATOM 918 C CA . ALA A 1 116 ? -0.208 -3.475 8.527 1.00 93.69 116 ALA A CA 1
ATOM 919 C C . ALA A 1 116 ? -1.257 -4.544 8.178 1.00 93.69 116 ALA A C 1
ATOM 921 O O . ALA A 1 116 ? -0.901 -5.635 7.729 1.00 93.69 116 ALA A O 1
ATOM 922 N N . ASP A 1 117 ? -2.547 -4.224 8.302 1.00 92.62 117 ASP A N 1
ATOM 923 C CA . ASP A 1 117 ? -3.664 -5.077 7.852 1.00 92.62 117 ASP A CA 1
ATOM 924 C C . ASP A 1 117 ? -3.985 -4.916 6.360 1.00 92.62 117 ASP A C 1
ATOM 926 O O . ASP A 1 117 ? -4.541 -5.814 5.730 1.00 92.62 117 ASP A O 1
ATOM 930 N N . LEU A 1 118 ? -3.606 -3.775 5.784 1.00 94.12 118 LEU A N 1
ATOM 931 C CA . LEU A 1 118 ? -3.790 -3.424 4.381 1.00 94.12 118 LEU A CA 1
ATOM 932 C C . LEU A 1 118 ? -2.589 -2.607 3.907 1.00 94.12 118 LEU A C 1
ATOM 934 O O . LEU A 1 118 ? -2.060 -1.782 4.650 1.00 94.12 118 LEU A O 1
ATOM 938 N N . MET A 1 119 ? -2.195 -2.793 2.650 1.00 96.06 119 MET A N 1
ATOM 939 C CA . MET A 1 119 ? -1.210 -1.939 1.988 1.00 96.06 119 MET A CA 1
ATOM 940 C C . MET A 1 119 ? -1.855 -1.174 0.834 1.00 96.06 119 MET A C 1
ATOM 942 O O . MET A 1 119 ? -2.595 -1.746 0.037 1.00 96.06 119 MET A O 1
ATOM 946 N N . LEU A 1 120 ? -1.524 0.111 0.714 1.00 96.00 120 LEU A N 1
ATOM 947 C CA . LEU A 1 120 ? -1.863 0.948 -0.433 1.00 96.00 120 LEU A CA 1
ATOM 948 C C . LEU A 1 120 ? -0.584 1.548 -1.022 1.00 96.00 120 LEU A C 1
ATOM 950 O O . LEU A 1 120 ? 0.148 2.245 -0.324 1.00 96.00 120 LEU A O 1
ATOM 954 N N . VAL A 1 121 ? -0.356 1.338 -2.318 1.00 96.12 121 VAL A N 1
ATOM 955 C CA . VAL A 1 121 ? 0.711 2.008 -3.072 1.00 96.12 121 VAL A CA 1
ATOM 956 C C . VAL A 1 121 ? 0.094 3.076 -3.970 1.00 96.12 121 VAL A C 1
ATOM 958 O O . VAL A 1 121 ? -0.479 2.762 -5.015 1.00 96.12 121 VAL A O 1
ATOM 961 N N . ALA A 1 122 ? 0.177 4.341 -3.554 1.00 90.62 122 ALA A N 1
ATOM 962 C CA . ALA A 1 122 ? -0.386 5.473 -4.284 1.00 90.62 122 ALA A CA 1
ATOM 963 C C . ALA A 1 122 ? 0.489 6.733 -4.113 1.00 90.62 122 ALA A C 1
ATOM 965 O O . ALA A 1 122 ? 0.569 7.254 -3.000 1.00 90.62 122 ALA A O 1
ATOM 966 N N . PRO A 1 123 ? 1.116 7.253 -5.184 1.00 90.75 123 PRO A N 1
ATOM 967 C CA . PRO A 1 123 ? 1.137 6.718 -6.548 1.00 90.75 123 PRO A CA 1
ATOM 968 C C . PRO A 1 123 ? 2.032 5.474 -6.701 1.00 90.75 123 PRO A C 1
ATOM 970 O O . PRO A 1 123 ? 3.083 5.373 -6.074 1.00 90.75 123 PRO A O 1
ATOM 973 N N . LEU A 1 124 ? 1.653 4.560 -7.598 1.00 93.69 124 LEU A N 1
ATOM 974 C CA . LEU A 1 124 ? 2.542 3.535 -8.147 1.00 93.69 124 LEU A CA 1
ATOM 975 C C . LEU A 1 124 ? 3.128 4.042 -9.473 1.00 93.69 124 LEU A C 1
ATOM 977 O O . LEU A 1 124 ? 2.433 4.094 -10.492 1.00 93.69 124 LEU A O 1
ATOM 981 N N . ASP A 1 125 ? 4.406 4.416 -9.461 1.00 90.94 125 ASP A N 1
ATOM 982 C CA . ASP A 1 125 ? 5.129 4.793 -10.676 1.00 90.94 125 ASP A CA 1
ATOM 983 C C . ASP A 1 125 ? 5.500 3.562 -11.529 1.00 90.94 125 ASP A C 1
ATOM 985 O O . ASP A 1 125 ? 5.486 2.416 -11.070 1.00 90.94 125 ASP A O 1
ATOM 989 N N . ALA A 1 126 ? 5.844 3.784 -12.800 1.00 94.19 126 ALA A N 1
ATOM 990 C CA . ALA A 1 126 ? 6.179 2.688 -13.714 1.00 94.19 126 ALA A CA 1
ATOM 991 C C . ALA A 1 126 ? 7.444 1.916 -13.297 1.00 94.19 126 ALA A C 1
ATOM 993 O O . ALA A 1 126 ? 7.576 0.728 -13.585 1.00 94.19 126 ALA A O 1
ATOM 994 N N . ASN A 1 127 ? 8.379 2.578 -12.610 1.00 96.19 127 ASN A N 1
ATOM 995 C CA . ASN A 1 127 ? 9.612 1.952 -12.144 1.00 96.19 127 ASN A CA 1
ATOM 996 C C . ASN A 1 127 ? 9.326 0.931 -11.034 1.00 96.19 127 ASN A C 1
ATOM 998 O O . ASN A 1 127 ? 9.752 -0.218 -11.119 1.00 96.19 127 ASN A O 1
ATOM 1002 N N . THR A 1 128 ? 8.558 1.325 -10.021 1.00 97.06 128 THR A N 1
ATOM 1003 C CA . THR A 1 128 ? 8.125 0.449 -8.930 1.00 97.06 128 THR A CA 1
ATOM 1004 C C . THR A 1 128 ? 7.198 -0.639 -9.459 1.00 97.06 128 THR A C 1
ATOM 1006 O O . THR A 1 128 ? 7.366 -1.793 -9.077 1.00 97.06 128 THR A O 1
ATOM 1009 N N . LEU A 1 129 ? 6.297 -0.324 -10.401 1.00 97.75 129 LEU A N 1
ATOM 1010 C CA . LEU A 1 129 ? 5.489 -1.329 -11.102 1.00 97.75 129 LEU A CA 1
ATOM 1011 C C . LEU A 1 129 ? 6.376 -2.403 -11.751 1.00 97.75 129 LEU A C 1
ATOM 1013 O O . LEU A 1 129 ? 6.164 -3.594 -11.524 1.00 97.75 129 LEU A O 1
ATOM 1017 N N . GLY A 1 130 ? 7.400 -1.993 -12.504 1.00 97.94 130 GLY A N 1
ATOM 1018 C CA . GLY A 1 130 ? 8.320 -2.921 -13.156 1.00 97.94 130 GLY A CA 1
ATOM 1019 C C . GLY A 1 130 ? 9.150 -3.746 -12.177 1.00 97.94 130 GLY A C 1
ATOM 1020 O O . GLY A 1 130 ? 9.324 -4.950 -12.384 1.00 97.94 130 GLY A O 1
ATOM 1021 N N . LYS A 1 131 ? 9.606 -3.133 -11.080 1.00 98.19 131 LYS A N 1
ATOM 1022 C CA . LYS A 1 131 ? 10.321 -3.829 -10.004 1.00 98.19 131 LYS A CA 1
ATOM 1023 C C . LYS A 1 131 ? 9.450 -4.889 -9.342 1.00 98.19 131 LYS A C 1
ATOM 1025 O O . LYS A 1 131 ? 9.866 -6.041 -9.265 1.00 98.19 131 LYS A O 1
ATOM 1030 N N . VAL A 1 132 ? 8.235 -4.527 -8.933 1.00 97.44 132 VAL A N 1
ATOM 1031 C CA . VAL A 1 132 ? 7.294 -5.442 -8.272 1.00 97.44 132 VAL A CA 1
ATOM 1032 C C . VAL A 1 132 ? 6.904 -6.589 -9.203 1.00 97.44 132 VAL A C 1
ATOM 1034 O O . VAL A 1 132 ? 6.949 -7.745 -8.789 1.00 97.44 132 VAL A O 1
ATOM 1037 N N . ALA A 1 133 ? 6.592 -6.292 -10.467 1.00 97.69 133 ALA A N 1
ATOM 1038 C CA . ALA A 1 133 ? 6.258 -7.303 -11.470 1.00 97.69 133 ALA A CA 1
ATOM 1039 C C . ALA A 1 133 ? 7.413 -8.293 -11.715 1.00 97.69 133 ALA A C 1
ATOM 1041 O O . ALA A 1 133 ? 7.187 -9.489 -11.882 1.00 97.69 133 ALA A O 1
ATOM 1042 N N . SER A 1 134 ? 8.658 -7.809 -11.667 1.00 97.38 134 SER A N 1
ATOM 1043 C CA . SER A 1 134 ? 9.864 -8.625 -11.878 1.00 97.38 134 SER A CA 1
ATOM 1044 C C . SER A 1 134 ? 10.415 -9.262 -10.595 1.00 97.38 134 SER A C 1
ATOM 1046 O O . SER A 1 134 ? 11.406 -9.986 -10.647 1.00 97.38 134 SER A O 1
ATOM 1048 N N . GLY A 1 135 ? 9.808 -8.992 -9.435 1.00 95.75 135 GLY A N 1
ATOM 1049 C CA . GLY A 1 135 ? 10.257 -9.503 -8.138 1.00 95.75 135 GLY A CA 1
ATOM 1050 C C . GLY A 1 135 ? 11.531 -8.852 -7.584 1.00 95.75 135 GLY A C 1
ATOM 1051 O O . GLY A 1 135 ? 12.183 -9.456 -6.734 1.00 95.75 135 GLY A O 1
ATOM 1052 N N . ILE A 1 136 ? 11.885 -7.650 -8.044 1.00 98.00 136 ILE A N 1
ATOM 1053 C CA . ILE A 1 136 ? 13.005 -6.861 -7.512 1.00 98.00 136 ILE A CA 1
ATOM 1054 C C . ILE A 1 136 ? 12.605 -6.269 -6.155 1.00 98.00 136 ILE A C 1
ATOM 1056 O O . ILE A 1 136 ? 11.542 -5.662 -6.033 1.00 98.00 136 ILE A O 1
ATOM 1060 N N . CYS A 1 137 ? 13.475 -6.428 -5.157 1.00 95.69 137 CYS A N 1
ATOM 1061 C CA . CYS A 1 137 ? 13.318 -5.917 -3.794 1.00 95.69 137 CYS A CA 1
ATOM 1062 C C . CYS A 1 137 ? 14.601 -5.194 -3.351 1.00 95.69 137 CYS A C 1
ATOM 1064 O O . CYS A 1 137 ? 15.446 -5.764 -2.665 1.00 95.69 137 CYS A O 1
ATOM 1066 N N . ASP A 1 138 ? 14.793 -3.971 -3.839 1.00 94.88 138 ASP A N 1
ATOM 1067 C CA . ASP A 1 138 ? 16.028 -3.190 -3.672 1.00 94.88 138 ASP A CA 1
ATOM 1068 C C . ASP A 1 138 ? 15.847 -1.918 -2.828 1.00 94.88 138 ASP A C 1
ATOM 1070 O O . ASP A 1 138 ? 16.782 -1.133 -2.688 1.00 94.88 138 ASP A O 1
ATOM 1074 N N . ASN A 1 139 ? 14.648 -1.706 -2.284 1.00 95.31 139 ASN A N 1
ATOM 1075 C CA . ASN A 1 139 ? 14.314 -0.615 -1.374 1.00 95.31 139 ASN A CA 1
ATOM 1076 C C . ASN A 1 139 ? 13.227 -1.056 -0.384 1.00 95.31 139 ASN A C 1
ATOM 1078 O O . ASN A 1 139 ? 12.579 -2.086 -0.597 1.00 95.31 139 ASN A O 1
ATOM 1082 N N . LEU A 1 140 ? 12.984 -0.264 0.662 1.00 95.38 140 LEU A N 1
ATOM 1083 C CA . LEU A 1 140 ? 12.086 -0.626 1.756 1.00 95.38 140 LEU A CA 1
ATOM 1084 C C . LEU A 1 140 ? 10.690 -0.995 1.235 1.00 95.38 140 LEU A C 1
ATOM 1086 O O . LEU A 1 140 ? 10.168 -2.062 1.553 1.00 95.38 140 LEU A O 1
ATOM 1090 N N . LEU A 1 141 ? 10.108 -0.166 0.362 1.00 96.00 141 LEU A N 1
ATOM 1091 C CA . LEU A 1 141 ? 8.779 -0.406 -0.215 1.00 96.00 141 LEU A CA 1
ATOM 1092 C C . LEU A 1 141 ? 8.700 -1.751 -0.956 1.00 96.00 141 LEU A C 1
ATOM 1094 O O . LEU A 1 141 ? 7.798 -2.553 -0.708 1.00 96.00 141 LEU A O 1
ATOM 1098 N N . THR A 1 142 ? 9.637 -2.008 -1.869 1.00 97.19 142 THR A N 1
ATOM 1099 C CA . THR A 1 142 ? 9.637 -3.233 -2.682 1.00 97.19 142 THR A CA 1
ATOM 1100 C C . THR A 1 142 ? 9.943 -4.476 -1.848 1.00 97.19 142 THR A C 1
ATOM 1102 O O . THR A 1 142 ? 9.361 -5.530 -2.111 1.00 97.19 142 THR A O 1
ATOM 1105 N N . CYS A 1 143 ? 10.759 -4.359 -0.796 1.00 97.12 143 CYS A N 1
ATOM 1106 C CA . CYS A 1 143 ? 10.974 -5.416 0.192 1.00 97.12 143 CYS A CA 1
ATOM 1107 C C . CYS A 1 143 ? 9.687 -5.768 0.954 1.00 97.12 143 CYS A C 1
ATOM 1109 O O . CYS A 1 143 ? 9.335 -6.949 1.030 1.00 97.12 143 CYS A O 1
ATOM 1111 N N . VAL A 1 144 ? 8.937 -4.773 1.453 1.00 97.38 144 VAL A N 1
ATOM 1112 C CA . VAL A 1 144 ? 7.655 -5.015 2.147 1.00 97.38 144 VAL A CA 1
ATOM 1113 C C . VAL A 1 144 ? 6.651 -5.682 1.199 1.00 97.38 144 VAL A C 1
ATOM 1115 O O . VAL A 1 144 ? 6.031 -6.677 1.575 1.00 97.38 144 VAL A O 1
ATOM 1118 N N . ILE A 1 145 ? 6.529 -5.199 -0.046 1.00 97.44 145 ILE A N 1
ATOM 1119 C CA . ILE A 1 145 ? 5.639 -5.794 -1.061 1.00 97.44 145 ILE A CA 1
ATOM 1120 C C . ILE A 1 145 ? 6.042 -7.239 -1.365 1.00 97.44 145 ILE A C 1
ATOM 1122 O O . ILE A 1 145 ? 5.190 -8.124 -1.437 1.00 97.44 145 ILE A O 1
ATOM 1126 N N . ARG A 1 146 ? 7.341 -7.512 -1.537 1.00 97.25 146 ARG A N 1
ATOM 1127 C CA . ARG A 1 146 ? 7.828 -8.858 -1.866 1.00 97.25 146 ARG A CA 1
ATOM 1128 C C . ARG A 1 146 ? 7.553 -9.857 -0.748 1.00 97.25 146 ARG A C 1
ATOM 1130 O O . ARG A 1 146 ? 7.272 -11.023 -1.037 1.00 97.25 146 ARG A O 1
ATOM 1137 N N . ALA A 1 147 ? 7.635 -9.392 0.495 1.00 96.81 147 ALA A N 1
ATOM 1138 C CA . ALA A 1 147 ? 7.331 -10.171 1.680 1.00 96.81 147 ALA A CA 1
ATOM 1139 C C . ALA A 1 147 ? 5.827 -10.245 1.986 1.00 96.81 147 ALA A C 1
ATOM 1141 O O . ALA A 1 147 ? 5.461 -11.021 2.865 1.00 96.81 147 ALA A O 1
ATOM 1142 N N . TRP A 1 148 ? 4.964 -9.473 1.315 1.00 97.00 148 TRP A N 1
ATOM 1143 C CA . TRP A 1 148 ? 3.575 -9.226 1.717 1.00 97.00 148 TRP A CA 1
ATOM 1144 C C . TRP A 1 148 ? 2.735 -10.491 1.942 1.00 97.00 148 TRP A C 1
ATOM 1146 O O . TRP A 1 148 ? 2.937 -11.535 1.316 1.00 97.00 148 TRP A O 1
ATOM 1156 N N . ASP A 1 149 ? 1.785 -10.409 2.873 1.00 93.94 149 ASP A N 1
ATOM 1157 C CA . ASP A 1 149 ? 0.840 -11.495 3.114 1.00 93.94 149 ASP A CA 1
ATOM 1158 C C . ASP A 1 149 ? -0.269 -11.488 2.075 1.00 93.94 149 ASP A C 1
ATOM 1160 O O . ASP A 1 149 ? -1.042 -10.542 1.996 1.00 93.94 149 ASP A O 1
ATOM 1164 N N . ARG A 1 150 ? -0.394 -12.566 1.302 1.00 91.44 150 ARG A N 1
ATOM 1165 C CA . ARG A 1 150 ? -1.434 -12.661 0.271 1.00 91.44 150 ARG A CA 1
ATOM 1166 C C . ARG A 1 150 ? -2.847 -12.798 0.842 1.00 91.44 150 ARG A C 1
ATOM 1168 O O . ARG A 1 150 ? -3.797 -12.647 0.084 1.00 91.44 150 ARG A O 1
ATOM 1175 N N . SER A 1 151 ? -2.993 -13.082 2.138 1.00 91.31 151 SER A N 1
ATOM 1176 C CA . SER A 1 151 ? -4.291 -13.024 2.825 1.00 91.31 151 SER A CA 1
ATOM 1177 C C . SER A 1 151 ? -4.737 -11.592 3.141 1.00 91.31 151 SER A C 1
ATOM 1179 O O . SER A 1 151 ? -5.923 -11.366 3.369 1.00 91.31 151 SER A O 1
ATOM 1181 N N . LYS A 1 152 ? -3.809 -10.624 3.129 1.00 94.44 152 LYS A N 1
ATOM 1182 C CA . LYS A 1 152 ? -4.079 -9.212 3.400 1.00 94.44 152 LYS A CA 1
ATOM 1183 C C . LYS A 1 152 ? -4.217 -8.424 2.094 1.00 94.44 152 LYS A C 1
ATOM 1185 O O . LYS A 1 152 ? -3.396 -8.598 1.186 1.00 94.44 152 LYS A O 1
ATOM 1190 N N . PRO A 1 153 ? -5.195 -7.513 1.982 1.00 95.81 153 PRO A N 1
ATOM 1191 C CA . PRO A 1 153 ? -5.387 -6.726 0.773 1.00 95.81 153 PRO A CA 1
ATOM 1192 C C . PRO A 1 153 ? -4.189 -5.811 0.483 1.00 95.81 153 PRO A C 1
ATOM 1194 O O . PRO A 1 153 ? -3.717 -5.070 1.347 1.00 95.81 153 PRO A O 1
ATOM 1197 N N . LEU A 1 154 ? -3.735 -5.833 -0.772 1.00 97.19 154 LEU A N 1
ATOM 1198 C CA . LEU A 1 154 ? -2.773 -4.882 -1.326 1.00 97.19 154 LEU A CA 1
ATOM 1199 C C . LEU A 1 154 ? -3.432 -4.156 -2.493 1.00 97.19 154 LEU A C 1
ATOM 1201 O O . LEU A 1 154 ? -3.807 -4.778 -3.490 1.00 97.19 154 LEU A O 1
ATOM 1205 N N . LEU A 1 155 ? -3.578 -2.843 -2.356 1.00 97.38 155 LEU A N 1
ATOM 1206 C CA . LEU A 1 155 ? -4.122 -1.955 -3.371 1.00 97.38 155 LEU A CA 1
ATOM 1207 C C . LEU A 1 155 ? -2.984 -1.175 -4.025 1.00 97.38 155 LEU A C 1
ATOM 1209 O O . LEU A 1 155 ? -2.035 -0.760 -3.358 1.00 97.38 155 LEU A O 1
ATOM 1213 N N . PHE A 1 156 ? -3.098 -0.915 -5.320 1.00 97.12 156 PHE A N 1
ATOM 1214 C CA . PHE A 1 156 ? -2.156 -0.055 -6.027 1.00 97.12 156 PHE A CA 1
ATOM 1215 C C . PHE A 1 156 ? -2.881 0.917 -6.954 1.00 97.12 156 PHE A C 1
ATOM 1217 O O . PHE A 1 156 ? -3.881 0.567 -7.576 1.00 97.12 156 PHE A O 1
ATOM 1224 N N . CYS A 1 157 ? -2.367 2.142 -7.043 1.00 93.62 157 CYS A N 1
ATOM 1225 C CA . CYS A 1 157 ? -2.929 3.222 -7.846 1.00 93.62 157 CYS A CA 1
ATOM 1226 C C . CYS A 1 157 ? -1.867 3.741 -8.828 1.00 93.62 157 CYS A C 1
ATOM 1228 O O . CYS A 1 157 ? -1.022 4.553 -8.434 1.00 93.62 157 CYS A O 1
ATOM 1230 N N . PRO A 1 158 ? -1.852 3.259 -10.085 1.00 93.69 158 PRO A N 1
ATOM 1231 C CA . PRO A 1 158 ? -0.868 3.677 -11.075 1.00 93.69 158 PRO A CA 1
ATOM 1232 C C . PRO A 1 158 ? -0.937 5.177 -11.371 1.00 93.69 158 PRO A C 1
ATOM 1234 O O . PRO A 1 158 ? -2.019 5.743 -11.534 1.00 93.69 158 PRO A O 1
ATOM 1237 N N . ALA A 1 159 ? 0.228 5.812 -11.494 1.00 88.75 159 ALA A N 1
ATOM 1238 C CA . ALA A 1 159 ? 0.337 7.198 -11.931 1.00 88.75 159 ALA A CA 1
ATOM 1239 C C . ALA A 1 159 ? 1.588 7.396 -12.790 1.00 88.75 159 ALA A C 1
ATOM 1241 O O . ALA A 1 159 ? 2.716 7.264 -12.315 1.00 88.75 159 ALA A O 1
ATOM 1242 N N . MET A 1 160 ? 1.393 7.708 -14.068 1.00 88.69 160 MET A N 1
ATOM 1243 C CA . MET A 1 160 ? 2.475 7.919 -15.027 1.00 88.69 160 MET A CA 1
ATOM 1244 C C . MET A 1 160 ? 1.993 8.712 -16.242 1.00 88.69 160 MET A C 1
ATOM 1246 O O . MET A 1 160 ? 0.798 8.894 -16.461 1.00 88.69 160 MET A O 1
ATOM 1250 N N . ASN A 1 161 ? 2.933 9.199 -17.049 1.00 90.12 161 ASN A N 1
ATOM 1251 C CA . ASN A 1 161 ? 2.599 9.840 -18.317 1.00 90.12 161 ASN A CA 1
ATOM 1252 C C . ASN A 1 161 ? 1.847 8.867 -19.250 1.00 90.12 161 ASN A C 1
ATOM 1254 O O . ASN A 1 161 ? 2.101 7.665 -19.231 1.00 90.12 161 ASN A O 1
ATOM 1258 N N . THR A 1 162 ? 0.973 9.391 -20.108 1.00 89.88 162 THR A N 1
ATOM 1259 C CA . THR A 1 162 ? 0.163 8.602 -21.048 1.00 89.88 162 THR A CA 1
ATOM 1260 C C . THR A 1 162 ? 0.981 7.699 -21.961 1.00 89.88 162 THR A C 1
ATOM 1262 O O . THR A 1 162 ? 0.636 6.532 -22.097 1.00 89.88 162 THR A O 1
ATOM 1265 N N . ALA A 1 163 ? 2.119 8.162 -22.482 1.00 91.62 163 ALA A N 1
ATOM 1266 C CA . ALA A 1 163 ? 2.986 7.324 -23.311 1.00 91.62 163 ALA A CA 1
ATOM 1267 C C . ALA A 1 163 ? 3.572 6.133 -22.529 1.00 91.62 163 ALA A C 1
ATOM 1269 O O . ALA A 1 163 ? 3.794 5.062 -23.088 1.00 91.62 163 ALA A O 1
ATOM 1270 N N . MET A 1 164 ? 3.808 6.302 -21.222 1.00 93.50 164 MET A N 1
ATOM 1271 C CA . MET A 1 164 ? 4.238 5.207 -20.348 1.00 93.50 164 MET A CA 1
ATOM 1272 C C . MET A 1 164 ? 3.078 4.258 -20.042 1.00 93.50 164 MET A C 1
ATOM 1274 O O . MET A 1 164 ? 3.279 3.048 -20.003 1.00 93.50 164 MET A O 1
ATOM 1278 N N . TRP A 1 165 ? 1.869 4.789 -19.852 1.00 93.88 165 TRP A N 1
ATOM 1279 C CA . TRP A 1 165 ? 0.674 3.984 -19.604 1.00 93.88 165 TRP A CA 1
ATOM 1280 C C . TRP A 1 165 ? 0.289 3.117 -20.810 1.00 93.88 165 TRP A C 1
ATOM 1282 O O . TRP A 1 165 ? 0.012 1.930 -20.657 1.00 93.88 165 TRP A O 1
ATOM 1292 N N . GLU A 1 166 ? 0.332 3.689 -22.013 1.00 93.69 166 GLU A N 1
ATOM 1293 C CA . GLU A 1 166 ? 0.023 3.005 -23.275 1.00 93.69 166 GLU A CA 1
ATOM 1294 C C . GLU A 1 166 ? 1.121 2.028 -23.717 1.00 93.69 166 GLU A C 1
ATOM 1296 O O . GLU A 1 166 ? 0.915 1.223 -24.629 1.00 93.69 166 GLU A O 1
ATOM 1301 N N . HIS A 1 167 ? 2.288 2.059 -23.069 1.00 96.38 167 HIS A N 1
ATOM 1302 C CA . HIS A 1 167 ? 3.367 1.137 -23.376 1.00 96.38 167 HIS A CA 1
ATOM 1303 C C . HIS A 1 167 ? 2.932 -0.318 -23.091 1.00 96.38 167 HIS A C 1
ATOM 1305 O O . HIS A 1 167 ? 2.451 -0.615 -21.994 1.00 96.38 167 HIS A O 1
ATOM 1311 N N . PRO A 1 168 ? 3.155 -1.277 -24.013 1.00 96.25 168 PRO A N 1
ATOM 1312 C CA . PRO A 1 168 ? 2.629 -2.642 -23.889 1.00 96.25 168 PRO A CA 1
ATOM 1313 C C . PRO A 1 168 ? 3.114 -3.382 -22.634 1.00 96.25 168 PRO A C 1
ATOM 1315 O O . PRO A 1 168 ? 2.387 -4.199 -22.070 1.00 96.25 168 PRO A O 1
ATOM 1318 N N . ILE A 1 169 ? 4.329 -3.076 -22.168 1.00 97.38 169 ILE A N 1
ATOM 1319 C CA . ILE A 1 169 ? 4.879 -3.643 -20.927 1.00 97.38 169 ILE A CA 1
ATOM 1320 C C . ILE A 1 169 ? 4.042 -3.237 -19.705 1.00 97.38 169 ILE A C 1
ATOM 1322 O O . ILE A 1 169 ? 3.837 -4.065 -18.821 1.00 97.38 169 ILE A O 1
ATOM 1326 N N . THR A 1 170 ? 3.510 -2.015 -19.660 1.00 96.81 170 THR A N 1
ATOM 1327 C CA . THR A 1 170 ? 2.716 -1.534 -18.521 1.00 96.81 170 THR A CA 1
ATOM 1328 C C . THR A 1 170 ? 1.454 -2.371 -18.360 1.00 96.81 170 THR A C 1
ATOM 1330 O O . THR A 1 170 ? 1.183 -2.873 -17.271 1.00 96.81 170 THR A O 1
ATOM 1333 N N . ALA A 1 171 ? 0.734 -2.627 -19.456 1.00 95.81 171 ALA A N 1
ATOM 1334 C CA . ALA A 1 171 ? -0.450 -3.484 -19.438 1.00 95.81 171 ALA A CA 1
ATOM 1335 C C . ALA A 1 171 ? -0.128 -4.917 -18.973 1.00 95.81 171 ALA A C 1
ATOM 1337 O O . ALA A 1 171 ? -0.881 -5.501 -18.191 1.00 95.81 171 ALA A O 1
ATOM 1338 N N . GLN A 1 172 ? 1.013 -5.473 -19.399 1.00 98.12 172 GLN A N 1
ATOM 1339 C CA . GLN A 1 172 ? 1.468 -6.792 -18.949 1.00 98.12 172 GLN A CA 1
ATOM 1340 C C . GLN A 1 172 ? 1.776 -6.810 -17.447 1.00 98.12 172 GLN A C 1
ATOM 1342 O O . GLN A 1 172 ? 1.334 -7.717 -16.745 1.00 98.12 172 GLN A O 1
ATOM 1347 N N . GLN A 1 173 ? 2.495 -5.807 -16.941 1.00 98.31 173 GLN A N 1
ATOM 1348 C CA . GLN A 1 173 ? 2.871 -5.709 -15.529 1.00 98.31 173 GLN A CA 1
ATOM 1349 C C . GLN A 1 173 ? 1.650 -5.497 -14.627 1.00 98.31 173 GLN A C 1
ATOM 1351 O O . GLN A 1 173 ? 1.511 -6.184 -13.617 1.00 98.31 173 GLN A O 1
ATOM 1356 N N . VAL A 1 174 ? 0.719 -4.619 -15.011 1.00 97.81 174 VAL A N 1
ATOM 1357 C CA . VAL A 1 174 ? -0.556 -4.441 -14.292 1.00 97.81 174 VAL A CA 1
ATOM 1358 C C . VAL A 1 174 ? -1.338 -5.756 -14.258 1.00 97.81 174 VAL A C 1
ATOM 1360 O O . VAL A 1 174 ? -1.822 -6.162 -13.200 1.00 97.81 174 VAL A O 1
ATOM 1363 N N . GLY A 1 175 ? -1.404 -6.469 -15.388 1.00 98.00 175 GLY A N 1
ATOM 1364 C CA . GLY A 1 175 ? -2.016 -7.795 -15.462 1.00 98.00 175 GLY A CA 1
ATOM 1365 C C . GLY A 1 175 ? -1.370 -8.812 -14.515 1.00 98.00 175 GLY A C 1
ATOM 1366 O O . GLY A 1 175 ? -2.082 -9.557 -13.844 1.00 98.00 175 GLY A O 1
ATOM 1367 N N . GLN A 1 176 ? -0.038 -8.810 -14.400 1.00 97.75 176 GLN A N 1
ATOM 1368 C CA . GLN A 1 176 ? 0.695 -9.674 -13.467 1.00 97.75 176 GLN A CA 1
ATOM 1369 C C . GLN A 1 176 ? 0.373 -9.350 -12.004 1.00 97.75 176 GLN A C 1
ATOM 1371 O O . GLN A 1 176 ? 0.050 -10.258 -11.241 1.00 97.75 176 GLN A O 1
ATOM 1376 N N . LEU A 1 177 ? 0.387 -8.070 -11.615 1.00 97.44 177 LEU A N 1
ATOM 1377 C CA . LEU A 1 177 ? 0.034 -7.656 -10.251 1.00 97.44 177 LEU A CA 1
ATOM 1378 C C . LEU A 1 177 ? -1.401 -8.071 -9.895 1.00 97.44 177 LEU A C 1
ATOM 1380 O O . LEU A 1 177 ? -1.644 -8.604 -8.812 1.00 97.44 177 LEU A O 1
ATOM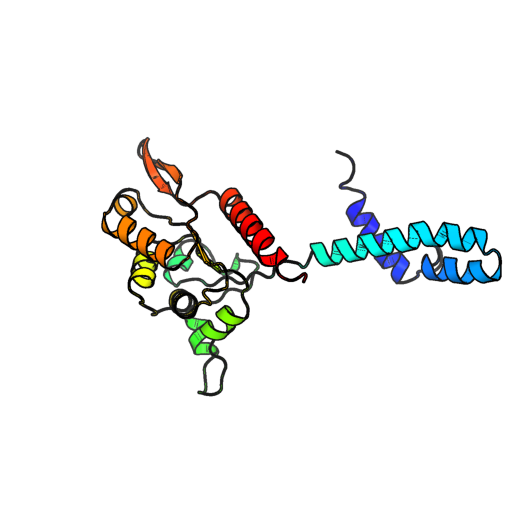 1384 N N . ARG A 1 178 ? -2.346 -7.914 -10.827 1.00 97.06 178 ARG A N 1
ATOM 1385 C CA . ARG A 1 178 ? -3.722 -8.400 -10.646 1.00 97.06 178 ARG A CA 1
ATOM 1386 C C . ARG A 1 178 ? -3.791 -9.918 -10.508 1.00 97.06 178 ARG A C 1
ATOM 1388 O O . ARG A 1 178 ? -4.529 -10.414 -9.662 1.00 97.06 178 ARG A O 1
ATOM 1395 N N . ALA A 1 179 ? -3.002 -10.660 -11.284 1.00 96.69 179 ALA A N 1
ATOM 1396 C CA . ALA A 1 179 ? -2.912 -12.115 -11.166 1.00 96.69 179 ALA A CA 1
ATOM 1397 C C . ALA A 1 179 ? -2.320 -12.568 -9.816 1.00 96.69 179 ALA A C 1
ATOM 1399 O O . ALA A 1 179 ? -2.642 -13.657 -9.337 1.00 96.69 179 ALA A O 1
ATOM 1400 N N . PHE A 1 180 ? -1.509 -11.735 -9.152 1.00 94.75 180 PHE A N 1
ATOM 1401 C CA . PHE A 1 180 ? -1.057 -11.990 -7.779 1.00 94.75 180 PHE A CA 1
ATOM 1402 C C . PHE A 1 180 ? -2.169 -11.831 -6.730 1.00 94.75 180 PHE A C 1
ATOM 1404 O O . PHE A 1 180 ? -2.012 -12.329 -5.610 1.00 94.75 180 PHE A O 1
ATOM 1411 N N . GLY A 1 181 ? -3.308 -11.236 -7.098 1.00 94.88 181 GLY A N 1
ATOM 1412 C CA . GLY A 1 181 ? -4.433 -10.935 -6.212 1.00 94.88 181 GLY A CA 1
ATOM 1413 C C . GLY A 1 181 ? -4.444 -9.490 -5.712 1.00 94.88 181 GLY A C 1
ATOM 1414 O O . GLY A 1 181 ? -5.231 -9.164 -4.828 1.00 94.88 181 GLY A O 1
ATOM 1415 N N . TYR A 1 182 ? -3.579 -8.624 -6.250 1.00 96.75 182 TYR A N 1
ATOM 1416 C CA . TYR A 1 182 ? -3.564 -7.212 -5.881 1.00 96.75 182 TYR A CA 1
ATOM 1417 C C . TYR A 1 182 ? -4.715 -6.465 -6.553 1.00 96.75 182 TYR A C 1
ATOM 1419 O O . TYR A 1 182 ? -5.104 -6.757 -7.687 1.00 96.75 182 TYR A O 1
ATOM 1427 N N . VAL A 1 183 ? -5.251 -5.477 -5.846 1.00 96.81 183 VAL A N 1
ATOM 1428 C CA . VAL A 1 183 ? -6.425 -4.719 -6.268 1.00 96.81 183 VAL A CA 1
ATOM 1429 C C . VAL A 1 183 ? -5.975 -3.432 -6.952 1.00 96.81 183 VAL A C 1
ATOM 1431 O O . VAL A 1 183 ? -5.386 -2.545 -6.337 1.00 96.81 183 VAL A O 1
ATOM 1434 N N . GLU A 1 184 ? -6.270 -3.331 -8.242 1.00 96.94 184 GLU A N 1
ATOM 1435 C CA . GLU A 1 184 ? -6.014 -2.125 -9.025 1.00 96.94 184 GLU A CA 1
ATOM 1436 C C . GLU A 1 184 ? -7.049 -1.039 -8.696 1.00 96.94 184 GLU A C 1
ATOM 1438 O O . GLU A 1 184 ? -8.258 -1.272 -8.776 1.00 96.94 184 GLU A O 1
ATOM 1443 N N . ILE A 1 185 ? -6.571 0.166 -8.388 1.00 95.50 185 ILE A N 1
ATOM 1444 C CA . ILE A 1 185 ? -7.349 1.401 -8.488 1.00 95.50 185 ILE A CA 1
ATOM 1445 C C . ILE A 1 185 ? -6.951 2.049 -9.819 1.00 95.50 185 ILE A C 1
ATOM 1447 O O . ILE A 1 185 ? -5.818 2.521 -9.935 1.00 95.50 185 ILE A O 1
ATOM 1451 N N . PRO A 1 186 ? -7.830 2.041 -10.837 1.00 93.00 186 PRO A N 1
ATOM 1452 C CA . PRO A 1 186 ? -7.451 2.437 -12.184 1.00 93.00 186 PRO A CA 1
ATOM 1453 C C . PRO A 1 186 ? -7.101 3.923 -12.250 1.00 93.00 186 PRO A C 1
ATOM 1455 O O . PRO A 1 186 ? -7.687 4.759 -11.558 1.00 93.00 186 PRO A O 1
ATOM 1458 N N . CYS A 1 187 ? -6.157 4.253 -13.125 1.00 89.81 187 CYS A N 1
ATOM 1459 C CA . CYS A 1 187 ? -5.832 5.632 -13.445 1.00 89.81 187 CYS A CA 1
ATOM 1460 C C . CYS A 1 187 ? -6.990 6.315 -14.195 1.00 89.81 187 CYS A C 1
ATOM 1462 O O . CYS A 1 187 ? -7.840 5.675 -14.818 1.00 89.81 187 CYS A O 1
ATOM 1464 N N . VAL A 1 188 ? -7.020 7.642 -14.137 1.00 88.75 188 VAL A N 1
ATOM 1465 C CA . VAL A 1 188 ? -8.047 8.473 -14.770 1.00 88.75 188 VAL A CA 1
ATOM 1466 C C . VAL A 1 188 ? -7.463 9.253 -15.940 1.00 88.75 188 VAL A C 1
ATOM 1468 O O . VAL A 1 188 ? -6.272 9.577 -15.971 1.00 88.75 188 VAL A O 1
ATOM 1471 N N . ALA A 1 189 ? -8.310 9.568 -16.917 1.00 84.00 189 ALA A N 1
ATOM 1472 C CA . ALA A 1 189 ? -7.948 10.505 -17.967 1.00 84.00 189 ALA A CA 1
ATOM 1473 C C . ALA A 1 189 ? -8.029 11.933 -17.416 1.00 84.00 189 ALA A C 1
ATOM 1475 O O . ALA A 1 189 ? -9.066 12.341 -16.889 1.00 84.00 189 ALA A O 1
ATOM 1476 N N . LYS A 1 190 ? -6.946 12.705 -17.537 1.00 73.62 190 LYS A N 1
ATOM 1477 C CA . LYS A 1 190 ? -6.952 14.144 -17.236 1.00 73.62 190 LYS A CA 1
ATOM 1478 C C . LYS A 1 190 ? -6.537 14.934 -18.466 1.00 73.62 190 LYS A C 1
ATOM 1480 O O . LYS A 1 190 ? -5.785 14.459 -19.315 1.00 73.62 190 LYS A O 1
ATOM 1485 N N . LYS A 1 191 ? -7.057 16.158 -18.559 1.00 62.56 191 LYS A N 1
ATOM 1486 C CA . LYS A 1 191 ? -6.674 17.102 -19.607 1.00 62.56 191 LYS A CA 1
ATOM 1487 C C . LYS A 1 191 ? -5.269 17.611 -19.288 1.00 62.56 191 LYS A C 1
ATOM 1489 O O . LYS A 1 191 ? -5.063 18.241 -18.252 1.00 62.56 191 LYS A O 1
ATOM 1494 N N . LEU A 1 192 ? -4.307 17.276 -20.138 1.00 57.31 192 LEU A N 1
ATOM 1495 C CA . LEU A 1 192 ? -2.930 17.730 -20.018 1.00 57.31 192 LEU A CA 1
ATOM 1496 C C . LEU A 1 192 ? -2.851 19.226 -20.345 1.00 57.31 192 LEU A C 1
ATOM 1498 O O . LEU A 1 192 ? -3.693 19.772 -21.062 1.00 57.31 192 LEU A O 1
ATOM 1502 N N . VAL A 1 193 ? -1.809 19.891 -19.842 1.00 48.78 193 VAL A N 1
ATOM 1503 C CA . VAL A 1 193 ? -1.564 21.327 -20.078 1.00 48.78 193 VAL A CA 1
ATOM 1504 C C . VAL A 1 193 ? -1.422 21.644 -21.579 1.00 48.78 193 VAL A C 1
ATOM 1506 O O . VAL A 1 193 ? -1.715 22.759 -21.997 1.00 48.78 193 VAL A O 1
ATOM 1509 N N . CYS A 1 194 ? -1.056 20.659 -22.409 1.00 49.78 194 CYS A N 1
ATOM 1510 C CA . CYS A 1 194 ? -0.978 20.773 -23.869 1.00 49.78 194 CYS A CA 1
ATOM 1511 C C . CYS A 1 194 ? -2.336 20.736 -24.599 1.00 49.78 194 CYS A C 1
ATOM 1513 O O . CYS A 1 194 ? -2.374 20.989 -25.798 1.00 49.78 194 CYS A O 1
ATOM 1515 N N . GLY A 1 195 ? -3.446 20.453 -23.905 1.00 55.00 195 GLY A N 1
ATOM 1516 C CA . GLY A 1 195 ? -4.788 20.360 -24.493 1.00 55.00 195 GLY A CA 1
ATOM 1517 C C . GLY A 1 195 ? -5.256 18.935 -24.808 1.00 55.00 195 GLY A C 1
ATOM 1518 O O . GLY A 1 195 ? -6.466 18.730 -24.933 1.00 55.00 195 GLY A O 1
ATOM 1519 N N . ASP A 1 196 ? -4.346 17.960 -24.839 1.00 56.44 196 ASP A N 1
ATOM 1520 C CA . ASP A 1 196 ? -4.662 16.547 -25.067 1.00 56.44 196 ASP A CA 1
ATOM 1521 C C . ASP A 1 196 ? -5.257 15.886 -23.813 1.00 56.44 196 ASP A C 1
ATOM 1523 O O . ASP A 1 196 ? -4.858 16.174 -22.680 1.00 56.44 196 ASP A O 1
ATOM 1527 N N . GLN A 1 197 ? -6.230 14.989 -23.995 1.00 65.50 197 GLN A N 1
ATOM 1528 C CA . GLN A 1 197 ? -6.684 14.098 -22.924 1.00 65.50 197 GLN A CA 1
ATOM 1529 C C . GLN A 1 197 ? -5.800 12.858 -22.907 1.00 65.50 197 GLN A C 1
ATOM 1531 O O . GLN A 1 197 ? -5.723 12.140 -23.900 1.00 65.50 197 GLN A O 1
ATOM 1536 N N . GLY A 1 198 ? -5.154 12.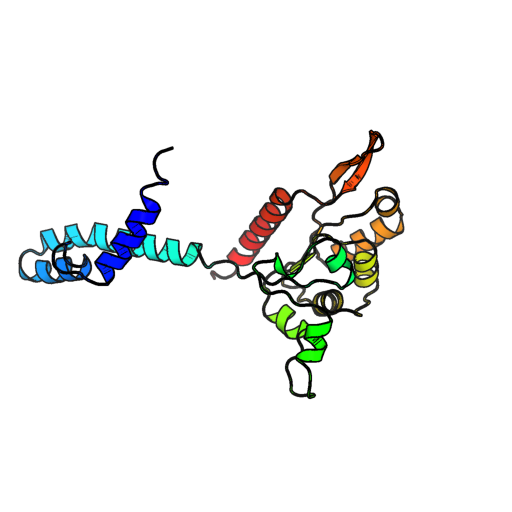610 -21.772 1.00 73.25 198 GLY A N 1
ATOM 1537 C CA . GLY A 1 198 ? -4.268 11.470 -21.596 1.00 73.25 198 GLY A CA 1
ATOM 1538 C C . GLY A 1 198 ? -4.692 10.612 -20.411 1.00 73.25 198 GLY A C 1
ATOM 1539 O O . GLY A 1 198 ? -4.942 11.134 -19.320 1.00 73.25 198 GLY A O 1
ATOM 1540 N N . LEU A 1 199 ? -4.772 9.297 -20.620 1.00 84.31 199 LEU A N 1
ATOM 1541 C CA . LEU A 1 199 ? -4.934 8.308 -19.550 1.00 84.31 199 LEU A CA 1
ATOM 1542 C C . LEU A 1 199 ? -3.601 8.138 -18.800 1.00 84.31 199 LEU A C 1
ATOM 1544 O O . LEU A 1 199 ? -2.541 8.343 -19.388 1.00 84.31 199 LEU A O 1
ATOM 1548 N N . GLY A 1 200 ? -3.637 7.793 -17.511 1.00 81.56 200 GLY A N 1
ATOM 1549 C CA . GLY A 1 200 ? -2.428 7.563 -16.703 1.00 81.56 200 GLY A CA 1
ATOM 1550 C C . GLY A 1 200 ? -2.289 8.462 -15.472 1.00 81.56 200 GLY A C 1
ATOM 1551 O O . GLY A 1 200 ? -1.395 8.242 -14.657 1.00 81.56 200 GLY A O 1
ATOM 1552 N N . ALA A 1 201 ? -3.182 9.437 -15.276 1.00 85.19 201 ALA A N 1
ATOM 1553 C CA . ALA A 1 201 ? -3.185 10.228 -14.050 1.00 85.19 201 ALA A CA 1
ATOM 1554 C C . ALA A 1 201 ? -3.689 9.400 -12.858 1.00 85.19 201 ALA A C 1
ATOM 1556 O O . ALA A 1 201 ? -4.622 8.610 -12.997 1.00 85.19 201 ALA A O 1
ATOM 1557 N N . MET A 1 202 ? -3.116 9.624 -11.673 1.00 86.81 202 MET A N 1
ATOM 1558 C CA . MET A 1 202 ? -3.579 8.980 -10.441 1.00 86.81 202 MET A CA 1
ATOM 1559 C C . MET A 1 202 ? -5.071 9.253 -10.211 1.00 86.81 202 MET A C 1
ATOM 1561 O O . MET A 1 202 ? -5.532 10.383 -10.431 1.00 86.81 202 MET A O 1
ATOM 1565 N N . ALA A 1 203 ? -5.801 8.243 -9.733 1.00 87.12 203 ALA A N 1
ATOM 1566 C CA . ALA A 1 203 ? -7.173 8.417 -9.269 1.00 87.12 203 ALA A CA 1
ATOM 1567 C C . ALA A 1 203 ? -7.266 9.517 -8.199 1.00 87.12 203 ALA A C 1
ATOM 1569 O O . ALA A 1 203 ? -6.295 9.834 -7.505 1.00 87.12 203 ALA A O 1
ATOM 1570 N N . GLU A 1 204 ? -8.444 10.123 -8.069 1.00 86.81 204 GLU A N 1
ATOM 1571 C CA . GLU A 1 204 ? -8.662 11.145 -7.050 1.00 86.81 204 GLU A CA 1
ATOM 1572 C C . GLU A 1 204 ? -8.569 10.548 -5.643 1.00 86.81 204 GLU A C 1
ATOM 1574 O O . GLU A 1 204 ? -8.958 9.404 -5.404 1.00 86.81 204 GLU A O 1
ATOM 1579 N N . VAL A 1 205 ? -8.075 11.345 -4.691 1.00 83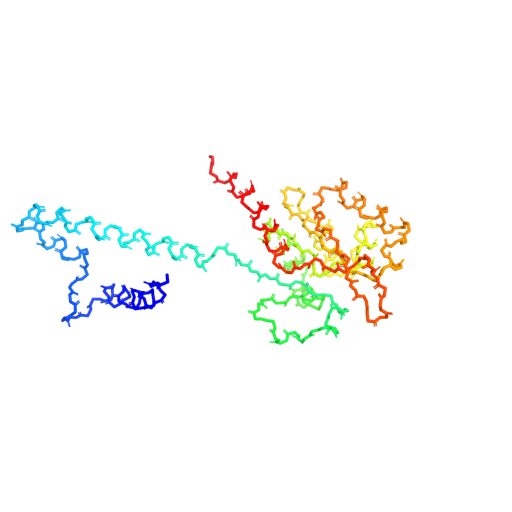.81 205 VAL A N 1
ATOM 1580 C CA . VAL A 1 205 ? -7.863 10.897 -3.305 1.00 83.81 205 VAL A CA 1
ATOM 1581 C C . VAL A 1 205 ? -9.156 10.362 -2.689 1.00 83.81 205 VAL A C 1
ATOM 1583 O O . VAL A 1 205 ? -9.123 9.326 -2.034 1.00 83.81 205 VAL A O 1
ATOM 1586 N N . GLY A 1 206 ? -10.298 11.012 -2.948 1.00 81.25 206 GLY A N 1
ATOM 1587 C CA . GLY A 1 206 ? -11.605 10.537 -2.483 1.00 81.25 206 GLY A CA 1
ATOM 1588 C C . GLY A 1 206 ? -11.918 9.123 -2.976 1.00 81.25 206 GLY A C 1
ATOM 1589 O O . GLY A 1 206 ? -12.214 8.248 -2.171 1.00 81.25 206 GLY A O 1
ATOM 1590 N N . THR A 1 207 ? -11.725 8.863 -4.272 1.00 84.94 207 THR A N 1
ATOM 1591 C CA . THR A 1 207 ? -11.923 7.537 -4.878 1.00 84.94 207 THR A CA 1
ATOM 1592 C C . THR A 1 207 ? -11.009 6.477 -4.266 1.00 84.94 207 THR A C 1
ATOM 1594 O O . THR A 1 207 ? -11.449 5.357 -4.010 1.00 84.94 207 THR A O 1
ATOM 1597 N N . ILE A 1 208 ? -9.744 6.821 -4.005 1.00 84.62 208 ILE A N 1
ATOM 1598 C CA . ILE A 1 208 ? -8.791 5.907 -3.363 1.00 84.62 208 ILE A CA 1
ATOM 1599 C C . ILE A 1 208 ? -9.253 5.572 -1.941 1.00 84.62 208 ILE A C 1
ATOM 1601 O O . ILE A 1 208 ? -9.313 4.400 -1.572 1.00 84.62 208 ILE A O 1
ATOM 1605 N N . VAL A 1 209 ? -9.616 6.588 -1.154 1.00 86.75 209 VAL A N 1
ATOM 1606 C CA . VAL A 1 209 ? -10.083 6.424 0.230 1.00 86.75 209 VAL A CA 1
ATOM 1607 C C . VAL A 1 209 ? -11.362 5.592 0.289 1.00 86.75 209 VAL A C 1
ATOM 1609 O O . VAL A 1 209 ? -11.465 4.700 1.130 1.00 86.75 209 VAL A O 1
ATOM 1612 N N . ASP A 1 210 ? -12.318 5.839 -0.603 1.00 86.62 210 ASP A N 1
ATOM 1613 C CA . ASP A 1 210 ? 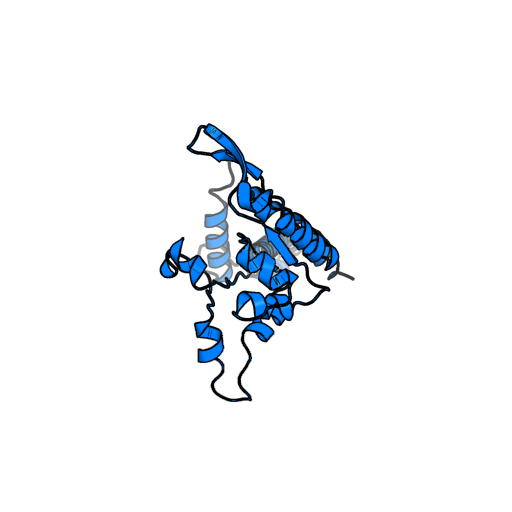-13.567 5.081 -0.658 1.00 86.62 210 ASP A CA 1
ATOM 1614 C C . ASP A 1 210 ? -13.307 3.610 -0.990 1.00 86.62 210 ASP A C 1
ATOM 1616 O O . ASP A 1 210 ? -13.869 2.725 -0.341 1.00 86.62 210 ASP A O 1
ATOM 1620 N N . LYS A 1 211 ? -12.376 3.331 -1.912 1.00 88.75 211 LYS A N 1
ATOM 1621 C CA . LYS A 1 211 ? -11.982 1.955 -2.230 1.00 88.75 211 LYS A CA 1
ATOM 1622 C C . LYS A 1 211 ? -11.295 1.261 -1.057 1.00 88.75 211 LYS A C 1
ATOM 1624 O O . LYS A 1 211 ? -11.581 0.097 -0.786 1.00 88.75 211 LYS A O 1
ATOM 1629 N N . VAL A 1 212 ? -10.418 1.959 -0.336 1.00 88.81 212 VAL A N 1
ATOM 1630 C CA . VAL A 1 212 ? -9.779 1.420 0.874 1.00 88.81 212 VAL A CA 1
ATOM 1631 C C . VAL A 1 212 ? -10.833 1.085 1.931 1.00 88.81 212 VAL A C 1
ATOM 1633 O O . VAL A 1 212 ? -10.812 -0.016 2.474 1.00 88.81 212 VAL A O 1
ATOM 1636 N N . LYS A 1 213 ? -11.793 1.983 2.185 1.00 87.94 213 LYS A N 1
ATOM 1637 C CA . LYS A 1 213 ? -12.893 1.746 3.137 1.00 87.94 213 LYS A CA 1
ATOM 1638 C C . LYS A 1 213 ? -13.764 0.559 2.738 1.00 87.94 213 LYS A C 1
ATOM 1640 O O . LYS A 1 213 ? -14.094 -0.256 3.594 1.00 87.94 213 LYS A O 1
ATOM 1645 N N . GLU A 1 214 ? -14.115 0.449 1.458 1.00 89.19 214 GLU A N 1
ATOM 1646 C CA . GLU A 1 214 ? -14.862 -0.690 0.917 1.00 89.19 214 GLU A CA 1
ATOM 1647 C C . GLU A 1 214 ? -14.126 -2.001 1.223 1.00 89.19 214 GLU A C 1
ATOM 1649 O O . GLU A 1 214 ? -14.690 -2.902 1.844 1.00 89.19 214 GLU A O 1
ATOM 1654 N N . ILE A 1 215 ? -12.839 -2.086 0.878 1.00 88.44 215 ILE A N 1
ATOM 1655 C CA . ILE A 1 215 ? -12.032 -3.290 1.101 1.00 88.44 215 ILE A CA 1
ATOM 1656 C C . ILE A 1 215 ? -11.881 -3.602 2.594 1.00 88.44 215 ILE A C 1
ATOM 1658 O O . ILE A 1 215 ? -12.050 -4.759 2.983 1.00 88.44 215 ILE A O 1
ATOM 1662 N N . LEU A 1 216 ? -11.624 -2.597 3.434 1.00 85.12 216 LEU A N 1
ATOM 1663 C CA . LEU A 1 216 ? -11.546 -2.773 4.886 1.00 85.12 216 LEU A CA 1
ATOM 1664 C C . LEU A 1 216 ? -12.872 -3.257 5.475 1.00 85.12 216 LEU A C 1
ATOM 1666 O O . LEU A 1 216 ? -12.857 -4.115 6.347 1.00 85.12 216 LEU A O 1
ATOM 1670 N N . SER A 1 217 ? -14.017 -2.774 4.985 1.00 83.00 217 SER A N 1
ATOM 1671 C CA . SER A 1 217 ? -15.327 -3.238 5.461 1.00 83.00 217 SER A CA 1
ATOM 1672 C C . SER A 1 217 ? -15.592 -4.710 5.119 1.00 83.00 217 SER A C 1
ATOM 1674 O O . SER A 1 217 ? -16.137 -5.446 5.939 1.00 83.00 217 SER A O 1
ATOM 1676 N N . LEU A 1 218 ? -15.141 -5.164 3.944 1.00 80.06 218 LEU A N 1
ATOM 1677 C CA . LEU A 1 218 ? -15.282 -6.553 3.503 1.00 80.06 218 LEU A CA 1
ATOM 1678 C C . LEU A 1 218 ? -14.368 -7.507 4.286 1.00 80.06 218 LEU A C 1
ATOM 1680 O O . LEU A 1 218 ? -14.771 -8.627 4.585 1.00 80.06 218 LEU A O 1
ATOM 1684 N N . HIS A 1 219 ? -13.155 -7.067 4.635 1.00 68.69 219 HIS A N 1
ATOM 1685 C CA . HIS A 1 219 ? -12.184 -7.886 5.372 1.00 68.69 219 HIS A CA 1
ATOM 1686 C C . HIS A 1 219 ? -12.384 -7.813 6.895 1.00 68.69 219 HIS A C 1
ATOM 1688 O O . HIS A 1 219 ? -12.208 -8.812 7.586 1.00 68.69 219 HIS A O 1
ATOM 1694 N N . GLY A 1 220 ? -12.821 -6.667 7.423 1.00 56.00 220 GLY A N 1
ATOM 1695 C CA . GLY A 1 220 ? -13.144 -6.474 8.840 1.00 56.00 220 GLY A CA 1
ATOM 1696 C C . GLY A 1 220 ? -14.399 -7.228 9.291 1.00 56.00 220 GLY A C 1
ATOM 1697 O O . GLY A 1 220 ? -14.522 -7.571 10.464 1.00 56.00 220 GLY A O 1
ATOM 1698 N N . GLY A 1 221 ? -15.297 -7.574 8.359 1.00 44.03 221 GLY A N 1
ATOM 1699 C CA . GLY A 1 221 ? -16.452 -8.440 8.623 1.00 44.03 221 GLY A CA 1
ATOM 1700 C C . GLY A 1 221 ? -16.102 -9.894 8.975 1.00 44.03 221 GLY A C 1
ATOM 1701 O O . GLY A 1 221 ? -16.970 -10.618 9.449 1.00 44.03 221 GLY A O 1
ATOM 1702 N N . PHE A 1 222 ? -14.846 -10.323 8.790 1.00 37.12 222 PHE A N 1
ATOM 1703 C CA . PHE A 1 222 ? -14.379 -11.680 9.108 1.00 37.12 222 PHE A CA 1
ATOM 1704 C C . PHE A 1 222 ? -13.761 -11.835 10.511 1.00 37.12 222 PHE A C 1
ATOM 1706 O O . PHE A 1 222 ? -13.348 -12.936 10.863 1.00 37.12 222 PHE A O 1
ATOM 1713 N N . GLN A 1 223 ? -13.721 -10.778 11.336 1.00 36.97 223 GLN A N 1
ATOM 1714 C CA . GLN A 1 223 ? -13.292 -10.872 12.745 1.00 36.97 223 GLN A CA 1
ATOM 1715 C C . GLN A 1 223 ? -14.448 -10.929 13.763 1.00 36.97 223 GLN A C 1
ATOM 1717 O O . GLN A 1 223 ? -14.217 -10.852 14.968 1.00 36.97 223 GLN A O 1
ATOM 1722 N N . GLN A 1 224 ? -15.689 -11.121 13.308 1.00 30.89 224 GLN A N 1
ATOM 1723 C CA . GLN A 1 224 ? -16.828 -11.467 14.166 1.00 30.89 224 GLN A CA 1
ATOM 1724 C C . GLN A 1 224 ? -17.408 -12.828 13.758 1.00 30.89 224 GLN A C 1
ATOM 1726 O O . GLN A 1 224 ? -18.475 -12.904 13.152 1.00 30.89 224 GLN A O 1
ATOM 1731 N N . SER A 1 225 ? -16.702 -13.911 14.085 1.00 29.19 225 SER A N 1
ATOM 1732 C CA . SER A 1 225 ? -17.265 -15.269 14.133 1.00 29.19 225 SER A CA 1
ATOM 1733 C C . SER A 1 225 ? -16.693 -16.037 15.310 1.00 29.19 225 SER A C 1
ATOM 1735 O O . SER A 1 225 ? -15.443 -16.077 15.383 1.00 29.19 225 SER A O 1
#

Radius of gyration: 25.38 Å; chains: 1; bounding box: 61×38×74 Å

pLDDT: mean 77.73, std 19.05, range [29.19, 98.31]

Sequence (225 aa):
MAFFFTFMAQLVISIIQAVGIPGWGVCGWIATISFFGTNIGSAVVMLIPTIMFTVVAVFSFIALSMLEVAVVTTERAKHFYTPQDVPVTLYSDADEWEMWKRRSDPVLHIDLRKWADLMLVAPLDANTLGKVASGICDNLLTCVIRAWDRSKPLLFCPAMNTAMWEHPITAQQVGQLRAFGYVEIPCVAKKLVCGDQGLGAMAEVGTIVDKVKEILSLHGGFQQS

Organism: Equus asinus (NCBI:txid9793)

InterPro domains:
  IPR003382 Flavoprotein [PF02441] (66-214)
  IPR036551 Flavin prenyltransferase-like [G3DSA:3.40.50.1950] (41-225)
  IPR036551 Flavin prenyltransferase-like [SSF52507] (66-213)

Foldseek 3Di:
DPDPVVPVVLVVVLVVQVVADPPSDHNLVVVLVVCVVPPPVVSVVSVVVNVVSVVVVVVVVCVVPPDADEEEDEPVNCVVDPPVVDPHHYHWQVNQVVQPPDPPTDRVLVVCQVPDLEAEAPADEPVNLVCLLVLNDPISVSSNSSNHDLLGAYEYWFADWQVSCPPPVNVVSVVSCVVSVYHYPAFDFDQDPVRDTGTRHTDDPVSVVVVVVVRCVVSVVVVPD